Protein AF-A0A958KRD5-F1 (afdb_monomer_lite)

Radius of gyration: 20.34 Å; chains: 1; bounding box: 55×35×63 Å

Secondary structure (DSSP, 8-state):
----S--EEEEETHHHHHHHHHHHH-TT---TTEEEEES--SBHHHHHHHHHHHHHHHHHHHHHS-HHHHHHHHHHHHH-SSGGGS-HHHHHHHHHHIIIIIIIHHHHHHHHHHHHHH--S-SPP-SSHHHHHHHHHT--HHHHHHHH-THHHHHHHSGGGBHHHHHHHHHHTT--EEEEEETT-TTS-HHHHTTTTGGGS-TTTEEEESS-GGGGGGGSHHHHHHHHHHT---SS------SS---

Foldseek 3Di:
DPPDPFAEAEAEECGLLVQLQVLLVCLPPSRVLFYEHYQYLQFLLPLQVLLQVLLVVQQVVLVVQDPVLLVLLVVQLVPDLDPVSHDPSNVVCVSNSCSVVVPLVVLVVVQVVCCVVPVPCSDDDDPDPVRVVVVSSPDGSVCCCVPPPVVCVVVSPDCSSGSVVSNVSSVVSVGQAAYEHEQPASSCDPVCVVVRCPVPDDPVRYDYHPDAHVHNCVSHPVVVVVCCVSPDDDDDDDDPPDDPPDD

Sequence (247 aa):
PSLVDGVELTGASYGGFIVGVMSALDSNVLFTRGTTIISPPLDFRYSLPYMDTLIDDELENAYEIGYWDLIKIGSDYLTASYYSDLGDSSRQNAKAFIAKHGFHDSIVNTIVTYDKVHNSGWVPKFDSRSDRLVWKKSIRFMNYFSTYAPEALDVLNSDVANLSYWINTALANGSSVRLLTAKNDFLNPPQFKTKIDFLILPQDVYLELPSGGHLGFLAFPWYKEFRQLAWQVTEDSPVKMLAHLNP

pLDDT: mean 81.96, std 15.78, range [28.0, 96.0]

Structure (mmCIF, N/CA/C/O backbone):
data_AF-A0A958KRD5-F1
#
_entry.id   AF-A0A958KRD5-F1
#
loop_
_atom_site.group_PDB
_atom_site.id
_atom_site.type_symbol
_atom_site.label_atom_id
_atom_site.label_alt_id
_atom_site.label_comp_id
_atom_site.label_asym_id
_atom_site.label_entity_id
_atom_site.label_seq_id
_atom_site.pdbx_PDB_ins_code
_atom_site.Cartn_x
_atom_site.Cartn_y
_atom_site.Cartn_z
_atom_site.occupancy
_atom_site.B_iso_or_equiv
_atom_site.auth_seq_id
_atom_site.auth_comp_id
_atom_site.auth_asym_id
_atom_site.auth_atom_id
_atom_site.pdbx_PDB_model_num
ATOM 1 N N . PRO A 1 1 ? -34.032 -17.207 15.670 1.00 41.56 1 PRO A N 1
ATOM 2 C CA . PRO A 1 1 ? -32.659 -17.493 15.197 1.00 41.56 1 PRO A CA 1
ATOM 3 C C . PRO A 1 1 ? -31.854 -16.190 15.052 1.00 41.56 1 PRO A C 1
ATOM 5 O O . PRO A 1 1 ? -31.955 -15.526 14.028 1.00 41.56 1 PRO A O 1
ATOM 8 N N . SER A 1 2 ? -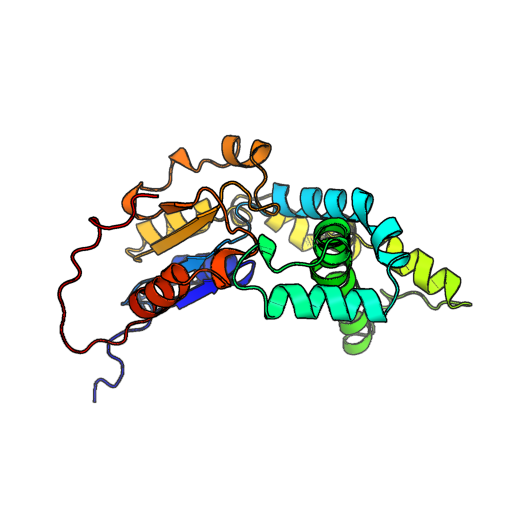31.106 -15.792 16.084 1.00 41.66 2 SER A N 1
ATOM 9 C CA . SER A 1 2 ? -30.071 -14.754 15.960 1.00 41.66 2 SER A CA 1
ATOM 10 C C . SER A 1 2 ? -28.740 -15.468 15.736 1.00 41.66 2 SER A C 1
ATOM 12 O O . SER A 1 2 ? -28.127 -15.956 16.676 1.00 41.66 2 SER A O 1
ATOM 14 N N . LEU A 1 3 ? -28.369 -15.644 14.468 1.00 52.06 3 LEU A N 1
ATOM 15 C CA . LEU A 1 3 ? -27.277 -16.527 14.035 1.00 52.06 3 LEU A CA 1
ATOM 16 C C . LEU A 1 3 ? -25.912 -15.828 13.909 1.00 52.06 3 LEU A C 1
ATOM 18 O O . LEU A 1 3 ? -25.003 -16.387 13.306 1.00 52.06 3 LEU A O 1
ATOM 22 N N . VAL A 1 4 ? -25.750 -14.620 14.453 1.00 58.25 4 VAL A N 1
ATOM 23 C CA . VAL A 1 4 ? -24.467 -13.907 14.427 1.00 58.25 4 VAL A CA 1
ATOM 24 C C . VAL A 1 4 ? -24.259 -13.213 15.773 1.00 58.25 4 VAL A C 1
ATOM 26 O O . VAL A 1 4 ? -24.979 -12.268 16.085 1.00 58.25 4 VAL A O 1
ATOM 29 N N . ASP A 1 5 ? -23.254 -13.653 16.537 1.00 67.44 5 ASP A N 1
ATOM 30 C CA . ASP A 1 5 ? -22.785 -13.073 17.819 1.00 67.44 5 ASP A CA 1
ATOM 31 C C . ASP A 1 5 ? -22.079 -11.707 17.645 1.00 67.44 5 ASP A C 1
ATOM 33 O O . ASP A 1 5 ? -21.211 -11.295 18.415 1.00 67.44 5 ASP A O 1
ATOM 37 N N . GLY A 1 6 ? -22.457 -10.988 16.593 1.00 75.88 6 GLY A N 1
ATOM 38 C CA . GLY A 1 6 ? -21.858 -9.744 16.155 1.00 75.88 6 GLY A CA 1
ATOM 39 C C . GLY A 1 6 ? -20.848 -9.890 15.022 1.00 75.88 6 GLY A C 1
ATOM 40 O O . GLY A 1 6 ? -20.281 -10.958 14.789 1.00 75.88 6 GLY A O 1
ATOM 41 N N . VAL A 1 7 ? -20.645 -8.791 14.299 1.00 85.31 7 VAL A N 1
ATOM 42 C CA . VAL A 1 7 ? -19.741 -8.721 13.145 1.00 85.31 7 VAL A CA 1
ATOM 43 C C . VAL A 1 7 ? -18.504 -7.929 13.539 1.00 85.31 7 VAL A C 1
ATOM 45 O O . VAL A 1 7 ? -18.607 -6.833 14.088 1.00 85.31 7 VAL A O 1
ATOM 48 N N . GLU A 1 8 ? -17.336 -8.490 13.246 1.00 88.19 8 GLU A N 1
ATOM 49 C CA . GLU A 1 8 ? -16.056 -7.797 13.337 1.00 88.19 8 GLU A CA 1
ATOM 50 C C . GLU A 1 8 ? -15.492 -7.565 11.941 1.00 88.19 8 GLU A C 1
ATOM 52 O O . GLU A 1 8 ? -15.555 -8.445 11.079 1.00 88.19 8 GLU A O 1
ATOM 57 N N . LEU A 1 9 ? -14.893 -6.395 11.742 1.00 91.19 9 LEU A N 1
ATOM 58 C CA . LEU A 1 9 ? -14.194 -6.061 10.515 1.00 91.19 9 LEU A CA 1
ATOM 59 C C . LEU A 1 9 ? -12.692 -5.944 10.788 1.00 91.19 9 LEU A C 1
ATOM 61 O O . LEU A 1 9 ? -12.275 -5.203 11.671 1.00 91.19 9 LEU A O 1
ATOM 65 N N . THR A 1 10 ? -11.856 -6.661 10.035 1.00 92.31 10 THR A N 1
ATOM 66 C CA . THR A 1 10 ? -10.396 -6.518 10.131 1.00 92.31 10 THR A CA 1
ATOM 67 C C . THR A 1 10 ? -9.772 -6.284 8.769 1.00 92.31 10 THR A C 1
ATOM 69 O O . THR A 1 10 ? -10.105 -6.967 7.803 1.00 92.31 10 THR A O 1
ATOM 72 N N . GLY A 1 11 ? -8.821 -5.355 8.707 1.00 92.25 11 GLY A N 1
ATOM 73 C CA . GLY A 1 11 ? -8.046 -5.073 7.509 1.00 92.25 11 GLY A CA 1
ATOM 74 C C . GLY A 1 11 ? -6.577 -4.830 7.828 1.00 92.25 11 GLY A C 1
ATOM 75 O O . GLY A 1 11 ? -6.234 -4.240 8.853 1.00 92.25 11 GLY A O 1
ATOM 76 N N . ALA A 1 12 ? -5.709 -5.270 6.920 1.00 91.69 12 ALA A N 1
ATOM 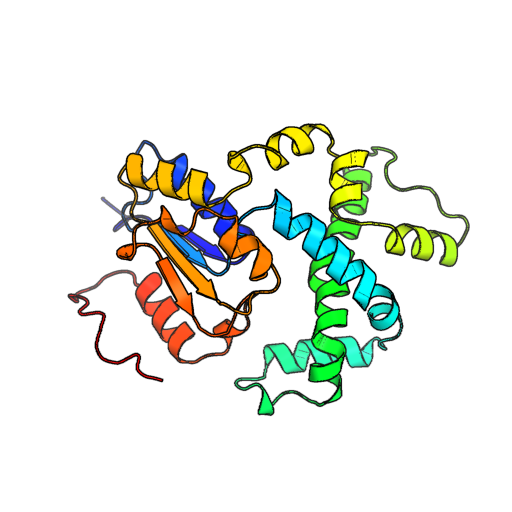77 C CA . ALA A 1 12 ? -4.270 -5.054 6.989 1.00 91.69 12 ALA A CA 1
ATOM 78 C C . ALA A 1 12 ? -3.761 -4.296 5.755 1.00 91.69 12 ALA A C 1
ATOM 80 O O . ALA A 1 12 ? -4.312 -4.462 4.664 1.00 91.69 12 ALA A O 1
ATOM 81 N N . SER A 1 13 ? -2.708 -3.485 5.907 1.00 91.81 13 SER A N 1
ATOM 82 C CA . SER A 1 13 ? -2.152 -2.655 4.828 1.00 91.81 13 SER A CA 1
ATOM 83 C C . SER A 1 13 ? -3.245 -1.801 4.164 1.00 91.81 13 SER A C 1
ATOM 85 O O . SER A 1 13 ? -4.056 -1.195 4.863 1.00 91.81 13 SER A O 1
ATOM 87 N N . TYR A 1 14 ? -3.328 -1.770 2.833 1.00 91.56 14 TYR A N 1
ATOM 88 C CA . TYR A 1 14 ? -4.413 -1.102 2.110 1.00 91.56 14 TYR A CA 1
ATOM 89 C C . TYR A 1 14 ? -5.809 -1.553 2.577 1.00 91.56 14 TYR A C 1
ATOM 91 O O . TYR A 1 14 ? -6.696 -0.724 2.765 1.00 91.56 14 TYR A O 1
ATOM 99 N N . GLY A 1 15 ? -5.988 -2.847 2.866 1.00 93.88 15 GLY A N 1
ATOM 100 C CA . GLY A 1 15 ? -7.231 -3.364 3.440 1.00 93.88 15 GLY A CA 1
ATOM 101 C C . GLY A 1 15 ? -7.556 -2.738 4.798 1.00 93.88 15 GLY A C 1
ATOM 102 O O . GLY A 1 15 ? -8.720 -2.514 5.095 1.00 93.88 15 GLY A O 1
ATOM 103 N N . GLY A 1 16 ? -6.537 -2.386 5.587 1.00 94.12 16 GLY A N 1
ATOM 104 C CA . GLY A 1 16 ? -6.671 -1.630 6.834 1.00 94.12 16 GLY A CA 1
ATOM 105 C C . GLY A 1 16 ? -7.305 -0.256 6.620 1.00 94.12 16 GLY A C 1
ATOM 106 O O . GLY A 1 16 ? -8.216 0.132 7.347 1.00 94.12 16 GLY A O 1
ATOM 107 N N . PHE A 1 17 ? -6.877 0.460 5.582 1.00 94.88 17 PHE A N 1
ATOM 108 C CA . PHE A 1 17 ? -7.495 1.737 5.236 1.00 94.88 17 PHE A CA 1
ATOM 109 C C . PHE A 1 17 ? -8.969 1.555 4.856 1.00 94.88 17 PHE A C 1
ATOM 111 O O . PHE A 1 17 ? -9.834 2.256 5.375 1.00 94.88 17 PHE A O 1
ATOM 118 N N . ILE A 1 18 ? -9.266 0.567 4.005 1.00 95.94 18 ILE A N 1
ATOM 119 C CA . ILE A 1 18 ? -10.627 0.291 3.525 1.00 95.94 18 ILE A CA 1
ATOM 120 C C . ILE A 1 18 ? -11.573 -0.057 4.671 1.00 95.94 18 ILE A C 1
ATOM 122 O O . ILE A 1 18 ? -12.686 0.460 4.710 1.00 95.94 18 ILE A O 1
ATOM 126 N N . VAL A 1 19 ? -11.144 -0.875 5.633 1.00 95.56 19 VAL A N 1
ATOM 127 C CA . VAL A 1 19 ? -11.998 -1.176 6.788 1.00 95.56 19 VAL A CA 1
ATOM 128 C C . VAL A 1 19 ? -12.235 0.050 7.672 1.00 95.56 19 VAL A C 1
ATOM 130 O O . VAL A 1 19 ? -13.317 0.176 8.233 1.00 95.56 19 VAL A O 1
ATOM 133 N N . GLY A 1 20 ? -11.284 0.989 7.739 1.00 94.69 20 GLY A N 1
ATOM 134 C CA . GLY A 1 20 ? -11.492 2.294 8.370 1.00 94.69 20 GLY A CA 1
ATOM 135 C C . GLY A 1 20 ? -12.597 3.097 7.680 1.00 94.69 20 GLY A C 1
ATOM 136 O O . GLY A 1 20 ? -13.506 3.584 8.349 1.00 94.69 20 GLY A O 1
ATOM 137 N N . VAL A 1 21 ? -12.577 3.160 6.342 1.00 96.00 21 VAL A N 1
ATOM 138 C CA . VAL A 1 21 ? -13.646 3.787 5.541 1.00 96.00 21 VAL A CA 1
ATOM 139 C C . VAL A 1 21 ? -14.991 3.104 5.794 1.00 96.00 21 VAL A C 1
ATOM 141 O O . VAL A 1 21 ? -15.984 3.769 6.069 1.00 96.00 21 VAL A O 1
ATOM 144 N N . MET A 1 22 ? -15.037 1.772 5.737 1.00 95.88 22 MET A N 1
ATOM 145 C CA . MET A 1 22 ? -16.269 1.012 5.964 1.00 95.88 22 MET A CA 1
ATOM 146 C C . MET A 1 22 ? -16.840 1.259 7.363 1.00 95.88 22 MET A C 1
ATOM 148 O O . MET A 1 22 ? -18.039 1.475 7.490 1.00 95.88 22 MET A O 1
ATOM 152 N N . SER A 1 23 ? -15.988 1.279 8.392 1.00 94.12 23 SER A N 1
ATOM 153 C CA . SER A 1 23 ? -16.381 1.557 9.780 1.00 94.12 23 SER A CA 1
ATOM 154 C C . SER A 1 23 ? -16.962 2.962 9.954 1.00 94.12 23 SER A C 1
ATOM 156 O O . SER A 1 23 ? -17.907 3.159 10.713 1.00 94.12 23 SER A O 1
ATOM 158 N N . ALA A 1 24 ? -16.436 3.939 9.212 1.00 94.19 24 ALA A N 1
ATOM 159 C CA . ALA A 1 24 ? -16.949 5.305 9.201 1.00 94.19 24 ALA A CA 1
ATOM 160 C C . ALA A 1 24 ? -18.320 5.421 8.524 1.00 94.19 24 ALA A C 1
ATOM 162 O O . ALA A 1 24 ? -19.162 6.204 8.959 1.00 94.19 24 ALA A O 1
ATOM 163 N N . LEU A 1 25 ? -18.542 4.649 7.458 1.00 94.88 25 LEU A N 1
ATOM 164 C CA . LEU A 1 25 ? -19.797 4.635 6.704 1.00 94.88 25 LEU A CA 1
ATOM 165 C C . LEU A 1 25 ? -20.884 3.761 7.350 1.00 94.88 25 LEU A C 1
ATOM 167 O O . LEU A 1 25 ? -22.038 3.807 6.918 1.00 94.88 25 LEU A O 1
ATOM 171 N N . ASP A 1 26 ? -20.542 2.980 8.375 1.00 90.56 26 ASP A N 1
ATOM 172 C CA . ASP A 1 26 ? -21.472 2.119 9.101 1.00 90.56 26 ASP A CA 1
ATOM 173 C C . ASP A 1 26 ? -22.340 2.908 10.092 1.00 90.56 26 ASP A C 1
ATOM 175 O O . ASP A 1 26 ? -22.160 2.871 11.306 1.00 90.56 26 ASP A O 1
ATOM 179 N N . SER A 1 27 ? -23.332 3.622 9.563 1.00 80.38 27 SER A N 1
ATOM 180 C CA . SER A 1 27 ? -24.304 4.371 10.368 1.00 80.38 27 SER A CA 1
ATOM 181 C C . SER A 1 27 ? -25.309 3.490 11.120 1.00 80.38 27 SER A C 1
ATOM 183 O O . SER A 1 27 ? -26.035 3.991 11.977 1.00 80.38 27 SER A O 1
ATOM 185 N N . ASN A 1 28 ? -25.373 2.192 10.806 1.00 78.94 28 ASN A N 1
ATOM 186 C CA . ASN A 1 28 ? -26.312 1.246 11.413 1.00 78.94 28 ASN A CA 1
ATOM 187 C C . ASN A 1 28 ? -25.656 0.354 12.478 1.00 78.94 28 ASN A C 1
ATOM 189 O O . ASN A 1 28 ? -26.335 -0.512 13.031 1.00 78.94 28 ASN A O 1
ATOM 193 N N . VAL A 1 29 ? -24.363 0.555 12.759 1.00 77.00 29 VAL A N 1
ATOM 194 C CA . VAL A 1 29 ? -23.567 -0.250 13.700 1.00 77.00 29 VAL A CA 1
ATOM 195 C C . VAL A 1 29 ? -23.659 -1.747 13.367 1.00 77.00 29 VAL A C 1
ATOM 197 O O . VAL A 1 29 ? -23.868 -2.599 14.231 1.00 77.00 29 VAL A O 1
ATOM 200 N N . LEU A 1 30 ? -23.528 -2.083 12.081 1.00 84.06 30 LEU A N 1
ATOM 201 C CA . LEU A 1 30 ? -23.404 -3.458 11.604 1.00 84.06 30 LEU A CA 1
ATOM 202 C C . LEU A 1 30 ? -22.183 -4.151 12.226 1.00 84.06 30 LEU A C 1
ATOM 204 O O . LEU A 1 30 ? -22.262 -5.334 12.558 1.00 84.06 30 LEU A O 1
ATOM 208 N N . PHE A 1 31 ? -21.074 -3.431 12.418 1.00 86.25 31 PHE A N 1
ATOM 209 C CA . PHE A 1 31 ? -19.824 -3.953 12.982 1.00 86.25 31 PHE A CA 1
ATOM 210 C C . PHE A 1 31 ? -19.822 -3.938 14.516 1.00 86.25 31 PHE A C 1
ATOM 212 O O . PHE A 1 31 ? -19.010 -3.276 15.165 1.00 86.25 31 PHE A O 1
ATOM 219 N N . THR A 1 32 ? -20.739 -4.694 15.117 1.00 83.81 32 THR A N 1
ATOM 220 C CA . THR A 1 32 ? -20.999 -4.674 16.566 1.00 83.81 32 THR A CA 1
ATOM 221 C C . THR A 1 32 ? -19.836 -5.138 17.454 1.00 83.81 32 THR A C 1
ATOM 223 O O . THR A 1 32 ? -19.841 -4.842 18.647 1.00 83.81 32 THR A O 1
ATOM 226 N N . ARG A 1 33 ? -18.837 -5.854 16.915 1.00 84.88 33 ARG A N 1
ATOM 227 C CA . ARG A 1 33 ? -17.619 -6.268 17.651 1.00 84.88 33 ARG A CA 1
ATOM 228 C C . ARG A 1 33 ? -16.430 -5.327 17.420 1.00 84.88 33 ARG A C 1
ATOM 230 O O . ARG A 1 33 ? -15.360 -5.510 18.001 1.00 84.88 33 ARG A O 1
ATOM 237 N N . GLY A 1 34 ? -16.615 -4.301 16.595 1.00 88.94 34 GLY A N 1
ATOM 238 C CA . GLY A 1 34 ? -15.609 -3.296 16.284 1.00 88.94 34 GLY A CA 1
ATOM 239 C C . GLY A 1 34 ? -14.824 -3.564 15.002 1.00 88.94 34 GLY A C 1
ATOM 240 O O . GLY A 1 34 ? -15.114 -4.465 14.214 1.00 88.94 34 GLY A O 1
ATOM 241 N N . THR A 1 35 ? -13.829 -2.711 14.778 1.00 92.12 35 THR A N 1
ATOM 242 C CA . THR A 1 35 ? -12.978 -2.688 13.590 1.00 92.12 35 THR A CA 1
ATOM 243 C C . THR A 1 35 ? -11.511 -2.716 13.997 1.00 92.12 35 THR A C 1
ATOM 245 O O . THR A 1 35 ? -11.065 -1.855 14.751 1.00 92.12 35 THR A O 1
ATOM 248 N N . THR A 1 36 ? -10.749 -3.672 13.470 1.00 92.88 36 THR A N 1
ATOM 249 C CA . THR A 1 36 ? -9.306 -3.795 13.696 1.00 92.88 36 THR A CA 1
ATOM 250 C C . THR A 1 36 ? -8.533 -3.417 12.428 1.00 92.88 36 THR A C 1
ATOM 252 O O . THR A 1 36 ? -8.702 -4.009 11.362 1.00 92.88 36 THR A O 1
ATOM 255 N N . ILE A 1 37 ? -7.653 -2.429 12.543 1.00 92.81 37 ILE A N 1
ATOM 256 C CA . ILE A 1 37 ? -6.872 -1.839 11.458 1.00 92.81 37 ILE A CA 1
ATOM 257 C C . ILE A 1 37 ? -5.389 -2.107 11.714 1.00 92.81 37 ILE A C 1
ATOM 259 O O . ILE A 1 37 ? -4.877 -1.774 12.778 1.00 92.81 37 ILE A O 1
ATOM 263 N N . ILE A 1 38 ? -4.684 -2.705 10.751 1.00 91.56 38 ILE A N 1
ATOM 264 C CA . ILE A 1 38 ? -3.329 -3.239 10.959 1.00 91.56 38 ILE A CA 1
ATOM 265 C C . ILE A 1 38 ? -2.358 -2.713 9.889 1.00 91.56 38 ILE A C 1
ATOM 267 O O . ILE A 1 38 ? -2.543 -2.969 8.703 1.00 91.56 38 ILE A O 1
ATOM 271 N N . SER A 1 39 ? -1.311 -1.992 10.302 1.00 91.44 39 SER A N 1
ATOM 272 C CA . SER A 1 39 ? -0.349 -1.260 9.451 1.00 91.44 39 SER A CA 1
ATOM 273 C C . SER A 1 39 ? -0.951 -0.657 8.183 1.00 91.44 39 SER A C 1
ATOM 275 O O . SER A 1 39 ? -0.497 -0.951 7.074 1.00 91.44 39 SER A O 1
ATOM 277 N N . PRO A 1 40 ? -2.002 0.161 8.311 1.00 92.38 40 PRO A N 1
ATOM 278 C CA . PRO A 1 40 ? -2.567 0.833 7.157 1.00 92.38 40 PRO A CA 1
ATOM 279 C C . PRO A 1 40 ? -1.598 1.908 6.633 1.00 92.38 40 PRO A C 1
ATOM 281 O O . PRO A 1 40 ? -0.788 2.431 7.408 1.00 92.38 40 PRO A O 1
ATOM 284 N N . PRO A 1 41 ? -1.688 2.293 5.348 1.00 91.81 41 PRO A N 1
ATOM 285 C CA . PRO A 1 41 ? -1.211 3.608 4.939 1.00 91.81 41 PRO A CA 1
ATOM 286 C C . PRO A 1 41 ? -2.005 4.660 5.718 1.00 91.81 41 PRO A C 1
ATOM 288 O O . PRO A 1 41 ? -3.226 4.570 5.824 1.00 91.81 41 PRO A O 1
ATOM 291 N N . LEU A 1 42 ? -1.317 5.623 6.318 1.00 89.69 42 LEU A N 1
ATOM 292 C CA . LEU A 1 42 ? -1.964 6.589 7.207 1.00 89.69 42 LEU A CA 1
ATOM 293 C C . LEU A 1 42 ? -2.495 7.799 6.453 1.00 89.69 42 LEU A C 1
ATOM 295 O O . LEU A 1 42 ? -3.531 8.341 6.822 1.00 89.69 42 LEU A O 1
ATOM 299 N N . ASP A 1 43 ? -1.814 8.193 5.383 1.00 90.38 43 ASP A N 1
ATOM 300 C CA . ASP A 1 43 ? -2.234 9.300 4.540 1.00 90.38 43 ASP A CA 1
ATOM 301 C C . ASP A 1 43 ? -1.682 9.110 3.128 1.00 90.38 43 ASP A C 1
ATOM 303 O O . ASP A 1 43 ? -0.468 9.176 2.902 1.00 90.38 43 ASP A O 1
ATOM 307 N N . PHE A 1 44 ? -2.572 8.882 2.163 1.00 91.06 44 PHE A N 1
ATOM 308 C CA . PHE A 1 44 ? -2.155 8.622 0.787 1.00 91.06 44 PHE A CA 1
ATOM 309 C C . PHE A 1 44 ? -1.455 9.810 0.122 1.00 91.06 44 PHE A C 1
ATOM 311 O O . PHE A 1 44 ? -0.641 9.579 -0.775 1.00 91.06 44 PHE A O 1
ATOM 318 N N . ARG A 1 45 ? -1.668 11.049 0.595 1.00 88.50 45 ARG A N 1
ATOM 319 C CA . ARG A 1 45 ? -0.944 12.245 0.113 1.00 88.50 45 ARG A CA 1
ATOM 320 C C . ARG A 1 45 ? 0.557 12.113 0.296 1.00 88.50 45 ARG A C 1
ATOM 322 O O . ARG A 1 45 ? 1.325 12.703 -0.455 1.00 88.50 45 ARG A O 1
ATOM 329 N N . TYR A 1 46 ? 0.970 11.351 1.304 1.00 88.06 46 TYR A N 1
ATOM 330 C CA . TYR A 1 46 ? 2.368 11.175 1.661 1.00 88.06 46 TYR A CA 1
ATOM 331 C C . TYR A 1 46 ? 2.874 9.763 1.365 1.00 88.06 46 TYR A C 1
ATOM 333 O O . TYR A 1 46 ? 3.998 9.612 0.887 1.00 88.06 46 TYR A O 1
ATOM 341 N N . SER A 1 47 ? 2.055 8.733 1.598 1.00 89.69 47 SER A N 1
ATOM 342 C CA . SER A 1 47 ? 2.440 7.344 1.338 1.00 89.69 47 SER A CA 1
ATOM 343 C C . SER A 1 47 ? 2.710 7.093 -0.149 1.00 89.69 47 SER A C 1
ATOM 345 O O . SER A 1 47 ? 3.682 6.415 -0.468 1.00 89.69 47 SER A O 1
ATOM 347 N N . LEU A 1 48 ? 1.912 7.664 -1.066 1.00 91.00 48 LEU A N 1
ATOM 348 C CA . LEU A 1 48 ? 2.088 7.433 -2.507 1.00 91.00 48 LEU A CA 1
ATOM 349 C C . LEU A 1 48 ? 3.361 8.093 -3.069 1.00 91.00 48 LEU A C 1
ATOM 351 O O . LEU A 1 48 ? 4.154 7.372 -3.676 1.00 91.00 48 LEU A O 1
ATOM 355 N N . PRO A 1 49 ? 3.651 9.392 -2.828 1.00 89.62 49 PRO A N 1
ATOM 356 C CA . PRO A 1 49 ? 4.926 9.972 -3.260 1.00 89.62 49 PRO A CA 1
ATOM 357 C C . PRO A 1 49 ? 6.146 9.290 -2.631 1.00 89.62 49 PRO A C 1
ATOM 359 O O . PRO A 1 49 ? 7.199 9.185 -3.256 1.00 89.62 49 PRO A O 1
ATOM 362 N N . TYR A 1 50 ? 6.017 8.803 -1.394 1.00 89.75 50 TYR A N 1
ATOM 363 C CA . TYR A 1 50 ? 7.098 8.064 -0.750 1.00 89.75 50 TYR A CA 1
ATOM 364 C C . TYR A 1 50 ? 7.339 6.699 -1.397 1.00 89.75 50 TYR A C 1
ATOM 366 O O . TYR A 1 50 ? 8.486 6.299 -1.578 1.00 89.75 50 TYR A O 1
ATOM 374 N N . MET A 1 51 ? 6.274 5.997 -1.787 1.00 90.62 51 MET A N 1
ATOM 375 C CA . MET A 1 51 ? 6.393 4.769 -2.570 1.00 90.62 51 MET A CA 1
ATOM 376 C C . MET A 1 51 ? 7.061 5.025 -3.921 1.00 90.62 51 MET A C 1
ATOM 378 O O . MET A 1 51 ? 7.877 4.211 -4.342 1.00 90.62 51 MET A O 1
ATOM 382 N N . ASP A 1 52 ? 6.780 6.158 -4.567 1.00 93.50 52 ASP A N 1
ATOM 383 C CA . ASP A 1 52 ? 7.482 6.547 -5.793 1.00 93.50 52 ASP A CA 1
ATOM 384 C C . ASP A 1 52 ? 8.976 6.763 -5.552 1.00 93.50 52 ASP A C 1
ATOM 386 O O . ASP A 1 52 ? 9.780 6.241 -6.316 1.00 93.50 52 ASP A O 1
ATOM 390 N N . THR A 1 53 ? 9.348 7.419 -4.448 1.00 91.38 53 THR A N 1
ATOM 391 C CA . THR A 1 53 ? 10.760 7.579 -4.053 1.00 91.38 53 THR A CA 1
ATOM 392 C C . THR A 1 53 ? 11.427 6.225 -3.802 1.00 91.38 53 THR A C 1
ATOM 394 O O . THR A 1 53 ? 12.516 5.973 -4.300 1.00 91.38 53 THR A O 1
ATOM 397 N N . LEU A 1 54 ? 10.758 5.313 -3.088 1.00 90.25 54 LEU A N 1
ATOM 398 C CA . LEU A 1 54 ? 11.270 3.961 -2.855 1.00 90.25 54 LEU A CA 1
ATOM 399 C C . LEU A 1 54 ? 11.486 3.197 -4.171 1.00 90.25 54 LEU A C 1
ATOM 401 O O . LEU A 1 54 ? 12.449 2.447 -4.301 1.00 90.25 54 LEU A O 1
ATOM 405 N N . ILE A 1 55 ? 10.586 3.368 -5.141 1.00 92.88 55 ILE A N 1
ATOM 406 C CA . ILE A 1 55 ? 10.751 2.794 -6.475 1.00 92.88 55 ILE A CA 1
ATOM 407 C C . ILE A 1 55 ? 11.934 3.461 -7.182 1.00 92.88 55 ILE A C 1
ATOM 409 O O . ILE A 1 55 ? 12.777 2.751 -7.712 1.00 92.88 55 ILE A O 1
ATOM 413 N N . ASP A 1 56 ? 12.039 4.786 -7.182 1.00 93.69 56 ASP A N 1
ATOM 414 C CA . ASP A 1 56 ? 13.153 5.492 -7.826 1.00 93.69 56 ASP A CA 1
ATOM 415 C C . ASP A 1 56 ? 14.520 5.056 -7.281 1.00 93.69 56 ASP A C 1
ATOM 417 O O . ASP A 1 56 ? 15.439 4.814 -8.064 1.00 93.69 56 ASP A O 1
ATOM 421 N N . ASP A 1 57 ? 14.625 4.881 -5.964 1.00 91.75 57 ASP A N 1
ATOM 422 C CA . ASP A 1 57 ? 15.870 4.514 -5.291 1.00 91.75 57 ASP A CA 1
ATOM 423 C C . ASP A 1 57 ? 16.289 3.056 -5.553 1.00 91.75 57 ASP A C 1
ATOM 425 O O . ASP A 1 57 ? 17.480 2.747 -5.585 1.00 91.75 57 ASP A O 1
ATOM 429 N N . GLU A 1 58 ? 15.327 2.143 -5.724 1.00 92.31 58 GLU A N 1
ATOM 430 C CA . GLU A 1 58 ? 15.594 0.699 -5.662 1.00 92.31 58 GLU A CA 1
ATOM 431 C C . GLU A 1 58 ? 15.241 -0.075 -6.939 1.00 92.31 58 GLU A C 1
ATOM 433 O O . GLU A 1 58 ? 15.609 -1.245 -7.073 1.00 92.31 58 GLU A O 1
ATOM 438 N N . LEU A 1 59 ? 14.516 0.521 -7.891 1.00 88.81 59 LEU A N 1
ATOM 439 C CA . LEU A 1 59 ? 13.990 -0.217 -9.041 1.00 88.81 59 LEU A CA 1
ATOM 440 C C . LEU A 1 59 ? 15.104 -0.753 -9.941 1.00 88.81 59 LEU A C 1
ATOM 442 O O . LEU A 1 59 ? 14.999 -1.888 -10.399 1.00 88.81 59 LEU A O 1
ATOM 446 N N . GLU A 1 60 ? 16.165 0.020 -10.183 1.00 88.69 60 GLU A N 1
ATOM 447 C CA . GLU A 1 60 ? 17.301 -0.450 -10.987 1.00 88.69 60 GLU A CA 1
ATOM 448 C C . GLU A 1 60 ? 17.972 -1.663 -10.336 1.00 88.69 60 GLU A C 1
ATOM 450 O O . GLU A 1 60 ? 18.047 -2.714 -10.976 1.00 88.69 60 GLU A O 1
ATOM 455 N N . ASN A 1 61 ? 18.290 -1.578 -9.038 1.00 87.88 61 ASN A N 1
ATOM 456 C CA . ASN A 1 61 ? 18.799 -2.711 -8.259 1.00 87.88 61 ASN A CA 1
ATOM 457 C C . ASN A 1 61 ? 17.859 -3.921 -8.371 1.00 87.88 61 ASN A C 1
ATOM 459 O O . ASN A 1 61 ? 18.299 -5.044 -8.598 1.00 87.88 61 ASN A O 1
ATOM 463 N N . ALA A 1 62 ? 16.543 -3.707 -8.281 1.00 87.25 62 ALA A N 1
ATOM 464 C CA . ALA A 1 62 ? 15.555 -4.780 -8.332 1.00 87.25 62 ALA A CA 1
ATOM 465 C C . ALA A 1 62 ? 15.506 -5.526 -9.675 1.00 87.25 62 ALA A C 1
ATOM 467 O O . ALA A 1 62 ? 15.142 -6.703 -9.707 1.00 87.25 62 ALA A O 1
ATOM 468 N N . TYR A 1 63 ? 15.840 -4.862 -10.786 1.00 87.50 63 TYR A N 1
ATOM 469 C CA . TYR A 1 63 ? 15.933 -5.503 -12.102 1.00 87.50 63 TYR A CA 1
ATOM 470 C C . TYR A 1 63 ? 17.249 -6.260 -12.315 1.00 87.50 63 TYR A C 1
ATOM 472 O O . TYR A 1 63 ? 17.305 -7.108 -13.207 1.00 87.50 63 TYR A O 1
ATOM 480 N N . GLU A 1 64 ? 18.274 -5.985 -11.509 1.00 89.25 64 GLU A N 1
ATOM 481 C CA . GLU A 1 64 ? 19.545 -6.716 -11.515 1.00 89.25 64 GLU A CA 1
ATOM 482 C C . GLU A 1 64 ? 19.481 -8.016 -10.699 1.00 89.25 64 GLU A C 1
ATOM 484 O O . GLU A 1 64 ? 20.265 -8.936 -10.941 1.00 89.25 64 GLU A O 1
ATOM 489 N N . ILE A 1 65 ? 18.517 -8.140 -9.776 1.00 87.38 65 ILE A N 1
ATOM 490 C CA . ILE A 1 65 ? 18.318 -9.364 -8.991 1.00 87.38 65 ILE A CA 1
ATOM 491 C C . ILE A 1 65 ? 17.873 -10.509 -9.914 1.00 87.38 65 ILE A C 1
ATOM 493 O O . ILE A 1 65 ? 16.846 -10.442 -10.597 1.00 87.38 65 ILE A O 1
ATOM 497 N N . GLY A 1 66 ? 18.631 -11.608 -9.897 1.00 86.62 66 GLY A N 1
ATOM 498 C CA . GLY A 1 66 ? 18.310 -12.812 -10.654 1.00 86.62 66 GLY A CA 1
ATOM 499 C C . GLY A 1 66 ? 16.983 -13.447 -10.223 1.00 86.62 66 GLY A C 1
ATOM 500 O O . GLY A 1 66 ? 16.592 -13.407 -9.060 1.00 86.62 66 GLY A O 1
ATOM 501 N N . TYR A 1 67 ? 16.294 -14.110 -11.157 1.00 86.00 67 TYR A N 1
ATOM 502 C CA . TYR A 1 67 ? 14.997 -14.755 -10.891 1.00 86.00 67 TYR A CA 1
ATOM 503 C C . TYR A 1 67 ? 15.024 -15.733 -9.702 1.00 86.00 67 TYR A C 1
ATOM 505 O O . TYR A 1 67 ? 14.103 -15.753 -8.887 1.00 86.00 67 TYR A O 1
ATOM 513 N N . TRP A 1 68 ? 16.091 -16.525 -9.581 1.00 88.38 68 TRP A N 1
ATOM 514 C CA . TRP A 1 68 ? 16.250 -17.470 -8.474 1.00 88.38 68 TRP A CA 1
ATOM 515 C C . TRP A 1 68 ? 16.507 -16.776 -7.138 1.00 88.38 68 TRP A C 1
ATOM 517 O O . TRP A 1 68 ? 15.992 -17.226 -6.116 1.00 88.38 68 TRP A O 1
ATOM 527 N N . ASP A 1 69 ? 17.237 -15.661 -7.149 1.00 87.12 69 ASP A N 1
ATOM 528 C CA . ASP A 1 69 ? 17.450 -14.851 -5.953 1.00 87.12 69 ASP A CA 1
ATOM 529 C C . ASP A 1 69 ? 16.140 -14.209 -5.497 1.00 87.12 69 ASP A C 1
ATOM 531 O O . ASP A 1 69 ? 15.840 -14.243 -4.312 1.00 87.12 69 ASP A O 1
ATOM 535 N N . LEU A 1 70 ? 15.291 -13.735 -6.416 1.00 83.56 70 LEU A N 1
ATOM 536 C CA . LEU A 1 70 ? 13.950 -13.240 -6.076 1.00 83.56 70 LEU A CA 1
ATOM 537 C C . LEU A 1 70 ? 13.100 -14.305 -5.368 1.00 83.56 70 LEU A C 1
ATOM 539 O O . LEU A 1 70 ? 12.467 -14.012 -4.353 1.00 83.56 70 LEU A O 1
ATOM 543 N N . ILE A 1 71 ? 13.099 -15.545 -5.873 1.00 85.19 71 ILE A N 1
ATOM 544 C CA . ILE A 1 71 ? 12.388 -16.662 -5.227 1.00 85.19 71 ILE A CA 1
ATOM 545 C C . ILE A 1 71 ? 12.963 -16.927 -3.837 1.00 85.19 71 ILE A C 1
ATOM 547 O O . ILE A 1 71 ? 12.203 -17.108 -2.887 1.00 85.19 71 ILE A O 1
ATOM 551 N N . LYS A 1 72 ? 14.293 -16.936 -3.712 1.00 87.62 72 LYS A N 1
ATOM 552 C CA . LYS A 1 72 ? 14.972 -17.148 -2.435 1.00 87.62 72 LYS A CA 1
ATOM 553 C C . LYS A 1 72 ? 14.614 -16.062 -1.423 1.00 87.62 72 LYS A C 1
ATOM 555 O O . LYS A 1 72 ? 14.238 -16.403 -0.311 1.00 87.62 72 LYS A O 1
ATOM 560 N N . ILE A 1 73 ? 14.663 -14.789 -1.817 1.00 84.62 73 ILE A N 1
ATOM 561 C CA . ILE A 1 73 ? 14.269 -13.656 -0.970 1.00 84.62 73 ILE A CA 1
ATOM 562 C C . ILE A 1 73 ? 12.828 -13.857 -0.489 1.00 84.62 73 ILE A C 1
ATOM 564 O O . ILE A 1 73 ? 12.571 -13.827 0.711 1.00 84.62 73 ILE A O 1
ATOM 568 N N . GLY A 1 74 ? 11.895 -14.135 -1.405 1.00 81.44 74 GLY A N 1
ATOM 569 C CA . GLY A 1 74 ? 10.499 -14.392 -1.047 1.00 81.44 74 GLY A CA 1
ATOM 570 C C . GLY A 1 74 ? 10.336 -15.567 -0.077 1.00 81.44 74 GLY A C 1
ATOM 571 O O . GLY A 1 74 ? 9.615 -15.451 0.910 1.00 81.44 74 GLY A O 1
ATOM 572 N N . SER A 1 75 ? 11.033 -16.680 -0.319 1.00 84.25 75 SER A N 1
ATOM 573 C CA . SER A 1 75 ? 11.004 -17.856 0.556 1.00 84.25 75 SER A CA 1
ATOM 574 C C . SER A 1 75 ? 11.563 -17.551 1.944 1.00 84.25 75 SER A C 1
ATOM 576 O O . SER A 1 75 ? 10.912 -17.879 2.932 1.00 84.25 75 SER A O 1
ATOM 578 N N . ASP A 1 76 ? 12.727 -16.901 2.027 1.00 82.75 76 ASP A N 1
ATOM 579 C CA . ASP A 1 76 ? 13.367 -16.528 3.290 1.00 82.75 76 ASP A CA 1
ATOM 580 C C . ASP A 1 76 ? 12.391 -15.716 4.152 1.00 82.75 76 ASP A C 1
ATOM 582 O O . ASP A 1 76 ? 12.165 -16.061 5.308 1.00 82.75 76 ASP A O 1
ATOM 586 N N . TYR A 1 77 ? 11.728 -14.709 3.574 1.00 78.50 77 TYR A N 1
ATOM 587 C CA . TYR A 1 77 ? 10.756 -13.873 4.288 1.00 78.50 77 TYR A CA 1
ATOM 588 C C . TYR A 1 77 ? 9.441 -14.584 4.647 1.00 78.50 77 TYR A C 1
ATOM 590 O O . TYR A 1 77 ? 8.766 -14.157 5.581 1.00 78.50 77 TYR A O 1
ATOM 598 N N . LEU A 1 78 ? 9.070 -15.661 3.948 1.00 77.62 78 LEU A N 1
ATOM 599 C CA . LEU A 1 78 ? 7.902 -16.481 4.298 1.00 77.62 78 LEU A CA 1
ATOM 600 C C . LEU A 1 78 ? 8.197 -17.495 5.409 1.00 77.62 78 LEU A C 1
ATOM 602 O O . LEU A 1 78 ? 7.280 -17.888 6.129 1.00 77.62 78 LEU A O 1
ATOM 606 N N . THR A 1 79 ? 9.448 -17.943 5.532 1.00 78.69 79 THR A N 1
ATOM 607 C CA . THR A 1 79 ? 9.838 -18.995 6.486 1.00 78.69 79 THR A CA 1
ATOM 608 C C . THR A 1 79 ? 10.565 -18.483 7.726 1.00 78.69 79 THR A C 1
ATOM 610 O O . THR A 1 79 ? 10.573 -19.171 8.746 1.00 78.69 79 THR A O 1
ATOM 613 N N . ALA A 1 80 ? 11.175 -17.298 7.661 1.00 77.56 80 ALA A N 1
ATOM 614 C CA . ALA A 1 80 ? 11.912 -16.719 8.775 1.00 77.56 80 ALA A CA 1
ATOM 615 C C . ALA A 1 80 ? 10.975 -16.377 9.939 1.00 77.56 80 ALA A C 1
ATOM 617 O O . ALA A 1 80 ? 9.964 -15.697 9.767 1.00 77.56 80 ALA A O 1
ATOM 618 N N . SER A 1 81 ? 11.345 -16.819 11.141 1.00 72.31 81 SER A N 1
ATOM 619 C CA . SER A 1 81 ? 10.681 -16.402 12.383 1.00 72.31 81 SER A CA 1
ATOM 620 C C . SER A 1 81 ? 11.399 -15.206 13.013 1.00 72.31 81 SER A C 1
ATOM 622 O O . SER A 1 81 ? 10.791 -14.416 13.735 1.00 72.31 81 SER A O 1
ATOM 624 N N . TYR A 1 82 ? 12.689 -15.046 12.702 1.00 73.06 82 TYR A N 1
ATOM 625 C CA . TYR A 1 82 ? 13.550 -13.981 13.195 1.00 73.06 82 TYR A CA 1
ATOM 626 C C . TYR A 1 82 ? 14.390 -13.369 12.069 1.00 73.06 82 TYR A C 1
ATOM 628 O O . TYR A 1 82 ? 14.720 -14.010 11.076 1.00 73.06 82 TYR A O 1
ATOM 636 N N . TYR A 1 83 ? 14.817 -12.116 12.252 1.00 73.62 83 TYR A N 1
ATOM 637 C CA . TYR A 1 83 ? 15.685 -11.417 11.292 1.00 73.62 83 TYR A CA 1
ATOM 638 C C . TYR A 1 83 ? 17.042 -12.119 11.070 1.00 73.62 83 TYR A C 1
ATOM 640 O O . TYR A 1 83 ? 17.640 -12.014 9.997 1.00 73.62 83 TYR A O 1
ATOM 648 N N . SER A 1 84 ? 17.525 -12.848 12.082 1.00 79.81 84 SER A N 1
ATOM 649 C CA . SER A 1 84 ? 18.733 -13.676 12.005 1.00 79.81 84 SER A CA 1
ATOM 650 C C . SER A 1 84 ? 18.610 -14.837 11.021 1.00 79.81 84 SER A C 1
ATOM 652 O O . SER A 1 84 ? 19.631 -15.279 10.503 1.00 79.81 84 SER A O 1
ATOM 654 N N . ASP A 1 85 ? 17.388 -15.300 10.748 1.00 82.00 85 ASP A N 1
ATOM 655 C CA . ASP A 1 85 ? 17.126 -16.458 9.886 1.00 82.00 85 ASP A CA 1
ATOM 656 C C . ASP A 1 85 ? 17.254 -16.097 8.398 1.00 82.00 85 ASP A C 1
ATOM 658 O O . ASP A 1 85 ? 17.401 -16.972 7.548 1.00 82.00 85 ASP A O 1
ATOM 662 N N . LEU A 1 86 ? 17.207 -14.801 8.075 1.00 82.88 86 LEU A N 1
ATOM 663 C CA . LEU A 1 86 ? 17.327 -14.303 6.709 1.00 82.88 86 LEU A CA 1
ATOM 664 C C . LEU A 1 86 ? 18.768 -14.454 6.201 1.00 82.88 86 LEU A C 1
ATOM 666 O O . LEU A 1 86 ? 19.726 -14.155 6.917 1.00 82.88 86 LEU A O 1
ATOM 670 N N . GLY A 1 87 ? 18.947 -14.847 4.939 1.00 87.00 87 GLY A N 1
ATOM 671 C CA . GLY A 1 87 ? 20.263 -14.795 4.299 1.00 87.00 87 GLY A CA 1
ATOM 672 C C . GLY A 1 87 ? 20.755 -13.356 4.081 1.00 87.00 87 GLY A C 1
ATOM 673 O O . GLY A 1 87 ? 19.958 -12.423 3.985 1.00 87.00 87 GLY A O 1
ATOM 674 N N . ASP A 1 88 ? 22.072 -13.163 3.932 1.00 88.25 88 ASP A N 1
ATOM 675 C CA . ASP A 1 88 ? 22.658 -11.836 3.662 1.00 88.25 88 ASP A CA 1
ATOM 676 C C . ASP A 1 88 ? 22.083 -11.179 2.405 1.00 88.25 88 ASP A C 1
ATOM 678 O O . ASP A 1 88 ? 21.678 -10.020 2.449 1.00 88.25 88 ASP A O 1
ATOM 682 N N . SER A 1 89 ? 21.980 -11.943 1.311 1.00 86.31 89 SER A N 1
ATOM 683 C CA . SER A 1 89 ? 21.364 -11.466 0.066 1.00 86.31 89 SER A CA 1
ATOM 684 C C . SER A 1 89 ? 19.912 -11.032 0.290 1.00 86.31 89 SER A C 1
ATOM 686 O O . SER A 1 89 ? 19.503 -9.979 -0.190 1.00 86.31 89 SER A O 1
ATOM 688 N N . SER A 1 90 ? 19.152 -11.785 1.090 1.00 85.69 90 SER A N 1
ATOM 689 C CA . SER A 1 90 ? 17.759 -11.462 1.406 1.00 85.69 90 SER A CA 1
ATOM 690 C C . SER A 1 90 ? 17.633 -10.180 2.210 1.00 85.69 90 SER A C 1
ATOM 692 O O . SER A 1 90 ? 16.794 -9.348 1.883 1.00 85.69 90 SER A O 1
ATOM 694 N N . ARG A 1 91 ? 18.518 -9.960 3.187 1.00 85.62 91 ARG A N 1
ATOM 695 C CA . ARG A 1 91 ? 18.565 -8.703 3.946 1.00 85.62 91 ARG A CA 1
ATOM 696 C C . ARG A 1 91 ? 18.939 -7.505 3.075 1.00 85.62 91 ARG A C 1
ATOM 698 O O . ARG A 1 91 ? 18.318 -6.454 3.197 1.00 85.62 91 ARG A O 1
ATOM 705 N N . GLN A 1 92 ? 19.946 -7.655 2.214 1.00 86.44 92 GLN A N 1
ATOM 706 C CA . GLN A 1 92 ? 20.441 -6.572 1.357 1.00 86.44 92 GLN A CA 1
ATOM 707 C C . GLN A 1 92 ? 19.422 -6.179 0.284 1.00 86.44 92 GLN A C 1
ATOM 709 O O . GLN A 1 92 ? 19.201 -4.995 0.051 1.00 86.44 92 GLN A O 1
ATOM 714 N N . AS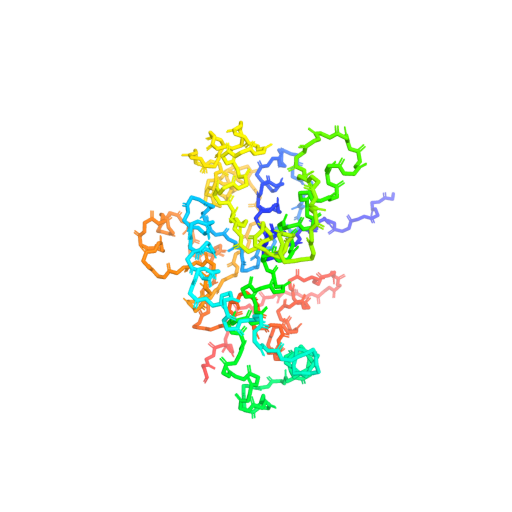N A 1 93 ? 18.756 -7.165 -0.317 1.00 86.75 93 ASN A N 1
ATOM 715 C CA . ASN A 1 93 ? 17.862 -6.959 -1.454 1.00 86.75 93 ASN A CA 1
ATOM 716 C C . ASN A 1 93 ? 16.384 -6.804 -1.069 1.00 86.75 93 ASN A C 1
ATOM 718 O O . ASN A 1 93 ? 15.541 -6.633 -1.948 1.00 86.75 93 ASN A O 1
ATOM 722 N N . ALA A 1 94 ? 16.039 -6.851 0.221 1.00 83.75 94 ALA A N 1
ATOM 723 C CA . ALA A 1 94 ? 14.655 -6.785 0.693 1.00 83.75 94 ALA A CA 1
ATOM 724 C C . ALA A 1 94 ? 13.903 -5.543 0.196 1.00 83.75 94 ALA A C 1
ATOM 726 O O . ALA A 1 94 ? 12.750 -5.637 -0.224 1.00 83.75 94 ALA A O 1
ATOM 727 N N . LYS A 1 95 ? 14.563 -4.379 0.226 1.00 85.31 95 LYS A N 1
ATOM 728 C CA . LYS A 1 95 ? 13.968 -3.110 -0.212 1.00 85.31 95 LYS A CA 1
ATOM 729 C C . LYS A 1 95 ? 13.658 -3.128 -1.702 1.00 85.31 95 LYS A C 1
ATOM 731 O O . LYS A 1 95 ? 12.515 -2.893 -2.075 1.00 85.31 95 LYS A O 1
ATOM 736 N N . ALA A 1 96 ? 14.637 -3.496 -2.525 1.00 88.50 96 ALA A N 1
ATOM 737 C CA . ALA A 1 96 ? 14.480 -3.670 -3.965 1.00 88.50 96 ALA A CA 1
ATOM 738 C C . ALA A 1 96 ? 13.404 -4.703 -4.322 1.00 88.50 96 ALA A C 1
ATOM 740 O O . ALA A 1 96 ? 12.543 -4.449 -5.170 1.00 88.50 96 ALA A O 1
ATOM 741 N N . PHE A 1 97 ? 13.382 -5.833 -3.613 1.00 87.31 97 PHE A N 1
ATOM 742 C CA . PHE A 1 97 ? 12.343 -6.844 -3.763 1.00 87.31 97 PHE A CA 1
ATOM 743 C C . PHE A 1 97 ? 10.950 -6.264 -3.493 1.00 87.31 97 PHE A C 1
ATOM 745 O O . PHE A 1 97 ? 10.059 -6.401 -4.331 1.00 87.31 97 PHE A O 1
ATOM 752 N N . ILE A 1 98 ? 10.757 -5.578 -2.364 1.00 85.69 98 ILE A N 1
ATOM 753 C CA . ILE A 1 98 ? 9.465 -4.991 -1.994 1.00 85.69 98 ILE A CA 1
ATOM 754 C C . ILE A 1 98 ? 9.065 -3.858 -2.951 1.00 85.69 98 ILE A C 1
ATOM 756 O O . ILE A 1 98 ? 7.925 -3.836 -3.415 1.00 85.69 98 ILE A O 1
ATOM 760 N N . ALA A 1 99 ? 9.982 -2.950 -3.294 1.00 88.31 99 ALA A N 1
ATOM 761 C CA . ALA A 1 99 ? 9.730 -1.838 -4.210 1.00 88.31 99 ALA A CA 1
ATOM 762 C C . ALA A 1 99 ? 9.193 -2.344 -5.556 1.00 88.31 99 ALA A C 1
ATOM 764 O O . ALA A 1 99 ? 8.157 -1.882 -6.047 1.00 88.31 99 ALA A O 1
ATOM 765 N N . LYS A 1 100 ? 9.850 -3.366 -6.117 1.00 89.06 100 LYS A N 1
ATOM 766 C CA . LYS A 1 100 ? 9.456 -3.938 -7.399 1.00 89.06 100 LYS A CA 1
ATOM 767 C C . LYS A 1 100 ? 8.243 -4.860 -7.291 1.00 89.06 100 LYS A C 1
ATOM 769 O O . LYS A 1 100 ? 7.236 -4.627 -7.952 1.00 89.06 100 LYS A O 1
ATOM 774 N N . HIS A 1 101 ? 8.339 -5.927 -6.505 1.00 85.62 101 HIS A N 1
ATOM 775 C CA . HIS A 1 101 ? 7.342 -7.000 -6.494 1.00 85.62 101 HIS A CA 1
ATOM 776 C C . HIS A 1 101 ? 6.153 -6.722 -5.578 1.00 85.62 101 HIS A C 1
ATOM 778 O O . HIS A 1 101 ? 5.056 -7.198 -5.860 1.00 85.62 101 HIS A O 1
ATOM 784 N N . GLY A 1 102 ? 6.346 -5.945 -4.511 1.00 82.31 102 GLY A N 1
ATOM 785 C CA . GLY A 1 102 ? 5.255 -5.512 -3.641 1.00 82.31 102 GLY A CA 1
ATOM 786 C C . GLY A 1 102 ? 4.391 -4.430 -4.290 1.00 82.31 102 GLY A C 1
ATOM 787 O O . GLY A 1 102 ? 3.163 -4.505 -4.227 1.00 82.31 102 GLY A O 1
ATOM 788 N N . PHE A 1 103 ? 5.012 -3.452 -4.960 1.00 87.31 103 PHE A N 1
ATOM 789 C CA . PHE A 1 103 ? 4.305 -2.246 -5.412 1.00 87.31 103 PHE A CA 1
ATOM 790 C C . PHE A 1 103 ? 4.356 -1.998 -6.917 1.00 87.31 103 PHE A C 1
ATOM 792 O O . PHE A 1 103 ? 3.304 -1.914 -7.551 1.00 87.31 103 PHE A O 1
ATOM 799 N N . HIS A 1 104 ? 5.547 -1.877 -7.505 1.00 93.06 104 HIS A N 1
ATOM 800 C CA . HIS A 1 104 ? 5.687 -1.467 -8.904 1.00 93.06 104 HIS A CA 1
ATOM 801 C C . HIS A 1 104 ? 5.019 -2.450 -9.885 1.00 93.06 104 HIS A C 1
ATOM 803 O O . HIS A 1 104 ? 4.269 -2.054 -10.777 1.00 93.06 104 HIS A O 1
ATOM 809 N N . ASP A 1 105 ? 5.250 -3.753 -9.720 1.00 92.38 105 ASP A N 1
ATOM 810 C CA . ASP A 1 105 ? 4.633 -4.773 -10.569 1.00 92.38 105 ASP A CA 1
ATOM 811 C C . ASP A 1 105 ? 3.103 -4.766 -10.409 1.00 92.38 105 ASP A C 1
ATOM 813 O O . ASP A 1 105 ? 2.388 -4.935 -11.398 1.00 92.38 105 ASP A O 1
ATOM 817 N N . SER A 1 106 ? 2.594 -4.497 -9.202 1.00 90.06 106 SER A N 1
ATOM 818 C CA . SER A 1 106 ? 1.157 -4.382 -8.928 1.00 90.06 106 SER A CA 1
ATOM 819 C C . SER A 1 106 ? 0.521 -3.236 -9.719 1.00 90.06 106 SER A C 1
ATOM 821 O O . SER A 1 106 ? -0.468 -3.462 -10.413 1.00 90.06 106 SER A O 1
ATOM 823 N N . ILE A 1 107 ? 1.105 -2.032 -9.703 1.00 92.69 107 ILE A N 1
ATOM 824 C CA . ILE A 1 107 ? 0.546 -0.889 -10.442 1.00 92.69 107 ILE A CA 1
ATOM 825 C C . ILE A 1 107 ? 0.635 -1.072 -11.963 1.00 92.69 107 ILE A C 1
ATOM 827 O O . ILE A 1 107 ? -0.335 -0.810 -12.677 1.00 92.69 107 ILE A O 1
ATOM 831 N N . VAL A 1 108 ? 1.750 -1.613 -12.466 1.00 95.06 108 VAL A N 1
ATOM 832 C CA . VAL A 1 108 ? 1.897 -1.959 -13.888 1.00 95.06 108 VAL A CA 1
ATOM 833 C C . VAL A 1 108 ? 0.831 -2.973 -14.302 1.00 95.06 108 VAL A C 1
ATOM 835 O O . VAL A 1 108 ? 0.202 -2.822 -15.350 1.00 95.06 108 VAL A O 1
ATOM 838 N N . ASN A 1 109 ? 0.609 -4.008 -13.490 1.00 94.12 109 ASN A N 1
ATOM 839 C CA . ASN A 1 109 ? -0.391 -5.030 -13.775 1.00 94.12 109 ASN A CA 1
ATOM 840 C C . ASN A 1 109 ? -1.816 -4.473 -13.722 1.00 94.12 109 ASN A C 1
ATOM 842 O O . ASN A 1 109 ? -2.628 -4.887 -14.549 1.00 94.12 109 ASN A O 1
ATOM 846 N N . THR A 1 110 ? -2.116 -3.526 -12.831 1.00 92.50 110 THR A N 1
ATOM 847 C CA . THR A 1 110 ? -3.405 -2.821 -12.809 1.00 92.50 110 THR A CA 1
ATOM 848 C C . THR A 1 110 ? -3.648 -2.081 -14.121 1.00 92.50 110 THR A C 1
ATOM 850 O O . THR A 1 110 ? -4.672 -2.326 -14.754 1.00 92.50 110 THR A O 1
ATOM 853 N N . ILE A 1 111 ? -2.689 -1.271 -14.591 1.00 94.38 111 ILE A N 1
ATOM 854 C CA . ILE A 1 111 ? -2.803 -0.541 -15.870 1.00 94.38 111 ILE A CA 1
ATOM 855 C C . ILE A 1 111 ? -3.024 -1.519 -17.028 1.00 94.38 111 ILE A C 1
ATOM 857 O O . ILE A 1 111 ? -3.950 -1.359 -17.818 1.00 94.38 111 ILE A O 1
ATOM 861 N N . VAL A 1 112 ? -2.198 -2.569 -17.106 1.00 94.94 112 VAL A N 1
ATOM 862 C CA . VAL A 1 112 ? -2.286 -3.573 -18.176 1.00 94.94 112 VAL A CA 1
ATOM 863 C C . VAL A 1 112 ? -3.609 -4.331 -18.141 1.00 94.94 112 VAL A C 1
ATOM 865 O O . VAL A 1 112 ? -4.161 -4.652 -19.190 1.00 94.94 112 VAL A O 1
ATOM 868 N N . THR A 1 113 ? -4.104 -4.671 -16.956 1.00 94.00 113 THR A N 1
ATOM 869 C CA . THR A 1 113 ? -5.357 -5.420 -16.812 1.00 94.00 113 THR A CA 1
ATOM 870 C C . THR A 1 113 ? -6.547 -4.543 -17.158 1.00 94.00 113 THR A C 1
ATOM 872 O O . THR A 1 113 ? -7.415 -4.983 -17.907 1.00 94.00 113 THR A O 1
ATOM 875 N N . TYR A 1 114 ? -6.559 -3.299 -16.682 1.00 93.00 114 TYR A N 1
ATOM 876 C CA . TYR A 1 114 ? -7.604 -2.339 -17.006 1.00 93.00 114 TYR A CA 1
ATOM 877 C C . TYR A 1 114 ? -7.688 -2.096 -18.516 1.00 93.00 114 TYR A C 1
ATOM 879 O O . TYR A 1 114 ? -8.759 -2.243 -19.101 1.00 93.00 114 TYR A O 1
ATOM 887 N N . ASP A 1 115 ? -6.550 -1.831 -19.163 1.00 94.50 115 ASP A N 1
ATOM 888 C CA . ASP A 1 115 ? -6.476 -1.632 -20.612 1.00 94.50 115 ASP A CA 1
ATOM 889 C C . ASP A 1 115 ? -6.988 -2.848 -21.394 1.00 94.50 115 ASP A C 1
ATOM 891 O O . ASP A 1 115 ? -7.745 -2.700 -22.347 1.00 94.50 115 ASP A O 1
ATOM 895 N N . LYS A 1 116 ? -6.671 -4.069 -20.947 1.00 94.50 116 LYS A N 1
ATOM 896 C CA . LYS A 1 116 ? -7.193 -5.298 -21.566 1.00 94.50 116 LYS A CA 1
ATOM 897 C C . LYS A 1 116 ? -8.705 -5.452 -21.436 1.00 94.50 116 LYS A C 1
ATOM 899 O O . LYS A 1 116 ? -9.331 -5.971 -22.354 1.00 94.50 116 LYS A O 1
ATOM 904 N N . VAL A 1 117 ? -9.274 -5.085 -20.288 1.00 95.25 117 VAL A N 1
ATOM 905 C CA . VAL A 1 117 ? -10.710 -5.252 -20.012 1.00 95.25 117 VAL A CA 1
ATOM 906 C C . VAL A 1 117 ? -11.529 -4.172 -20.713 1.00 95.25 117 VAL A C 1
ATOM 908 O O . VAL A 1 117 ? -12.587 -4.465 -21.264 1.00 95.25 117 VAL A O 1
ATOM 911 N N . HIS A 1 118 ? -11.037 -2.936 -20.711 1.00 93.19 118 HIS A N 1
ATOM 912 C CA . HIS A 1 118 ? -11.782 -1.770 -21.180 1.00 93.19 118 HIS A CA 1
ATOM 913 C C . HIS A 1 118 ? -11.343 -1.261 -22.555 1.00 93.19 118 HIS A C 1
ATOM 915 O O . HIS A 1 118 ? -12.006 -0.385 -23.106 1.00 93.19 118 HIS A O 1
ATOM 921 N N . ASN A 1 119 ? -10.263 -1.807 -23.124 1.00 91.38 119 ASN A N 1
ATOM 922 C CA . ASN A 1 119 ? -9.659 -1.351 -24.378 1.00 91.38 119 ASN A CA 1
ATOM 923 C C . ASN A 1 119 ? -9.413 0.169 -24.371 1.00 91.38 119 ASN A C 1
ATOM 925 O O . ASN A 1 119 ? -9.762 0.876 -25.317 1.00 91.38 119 ASN A O 1
ATOM 929 N N . SER A 1 120 ? -8.867 0.675 -23.262 1.00 91.25 120 SER A N 1
ATOM 930 C CA . SER A 1 120 ? -8.718 2.112 -23.015 1.00 91.25 120 SER A CA 1
ATOM 931 C C . SER A 1 120 ? -7.600 2.757 -23.841 1.00 91.25 120 SER A C 1
ATOM 933 O O . SER A 1 120 ? -7.556 3.980 -23.954 1.00 91.25 120 SER A O 1
ATOM 935 N N . GLY A 1 121 ? -6.702 1.957 -24.426 1.00 92.56 121 GLY A N 1
ATOM 936 C CA . GLY A 1 121 ? -5.540 2.436 -25.173 1.00 92.56 121 GLY A CA 1
ATOM 937 C C . GLY A 1 121 ? -4.438 2.996 -24.269 1.00 92.56 121 GLY A C 1
ATOM 938 O O . GLY A 1 121 ? -3.590 3.752 -24.736 1.00 92.56 121 GLY A O 1
ATOM 939 N N . TRP A 1 122 ? -4.457 2.655 -22.979 1.00 92.75 122 TRP A N 1
ATOM 940 C CA . TRP A 1 122 ? -3.498 3.131 -21.980 1.00 92.75 122 TRP A CA 1
ATOM 941 C C . TRP A 1 122 ? -2.128 2.482 -22.129 1.00 92.75 122 TRP A C 1
ATOM 943 O O . TRP A 1 122 ? -1.116 3.104 -21.811 1.00 92.75 122 TRP A O 1
ATOM 953 N N . VAL A 1 123 ? -2.079 1.230 -22.591 1.00 94.81 123 VAL A N 1
ATOM 954 C CA . VAL A 1 123 ? -0.818 0.521 -22.810 1.00 94.81 123 VAL A CA 1
ATOM 955 C C . VAL A 1 123 ? -0.373 0.741 -24.256 1.00 94.81 123 VAL A C 1
ATOM 957 O O . VAL A 1 123 ? -1.050 0.279 -25.180 1.00 94.81 123 VAL A O 1
ATOM 960 N N . PRO A 1 124 ? 0.777 1.401 -24.490 1.00 92.94 124 PRO A N 1
ATOM 961 C CA . PRO A 1 124 ? 1.305 1.568 -25.834 1.00 92.94 124 PRO A CA 1
ATOM 962 C C . PRO A 1 124 ? 1.572 0.224 -26.513 1.00 92.94 124 PRO A C 1
ATOM 964 O O . PRO A 1 124 ? 1.882 -0.784 -25.873 1.00 92.94 124 PRO A O 1
ATOM 967 N N . LYS A 1 125 ? 1.526 0.221 -27.845 1.00 94.19 125 LYS A N 1
ATOM 968 C CA . LYS A 1 125 ? 2.130 -0.866 -28.617 1.00 94.19 125 LYS A CA 1
ATOM 969 C C . LYS A 1 125 ? 3.644 -0.688 -28.576 1.00 94.19 125 LYS A C 1
ATOM 971 O O . LYS A 1 125 ? 4.135 0.423 -28.741 1.00 94.19 125 LYS A O 1
ATOM 976 N N . PHE A 1 126 ? 4.362 -1.779 -28.340 1.00 95.12 126 PHE A N 1
ATOM 977 C CA . PHE A 1 126 ? 5.818 -1.767 -28.229 1.00 95.12 126 PHE A CA 1
ATOM 978 C C . PHE A 1 126 ? 6.433 -2.497 -29.417 1.00 95.12 126 PHE A C 1
ATOM 980 O O . PHE A 1 126 ? 6.024 -3.621 -29.714 1.00 95.12 126 PHE A O 1
ATOM 987 N N . ASP A 1 127 ? 7.442 -1.886 -30.033 1.00 93.31 127 ASP A N 1
ATOM 988 C CA . ASP A 1 127 ? 8.193 -2.486 -31.139 1.00 93.31 127 ASP A CA 1
ATOM 989 C C . ASP A 1 127 ? 9.209 -3.524 -30.636 1.00 93.31 127 ASP A C 1
ATOM 991 O O . ASP A 1 127 ? 9.534 -4.484 -31.337 1.00 93.31 127 ASP A O 1
ATOM 995 N N . SER A 1 128 ? 9.679 -3.381 -29.390 1.00 95.62 128 SER A N 1
ATOM 996 C CA . SER A 1 128 ? 10.624 -4.307 -28.770 1.00 95.62 128 SER A CA 1
ATOM 997 C C . SER A 1 128 ? 10.330 -4.614 -27.295 1.00 95.62 128 SER A C 1
ATOM 999 O O . SER A 1 128 ? 9.585 -3.925 -26.590 1.00 95.62 128 SER A O 1
ATOM 1001 N N . ARG A 1 129 ? 10.975 -5.674 -26.783 1.00 92.56 129 ARG A N 1
ATOM 1002 C CA . ARG A 1 129 ? 10.971 -5.998 -25.345 1.00 92.56 129 ARG A CA 1
ATOM 1003 C C . ARG A 1 129 ? 11.621 -4.889 -24.513 1.00 92.56 129 ARG A C 1
ATOM 1005 O O . ARG A 1 129 ? 11.191 -4.673 -23.380 1.00 92.56 129 ARG A O 1
ATOM 1012 N N . SER A 1 130 ? 12.633 -4.218 -25.060 1.00 93.94 130 SER A N 1
ATOM 1013 C CA . SER A 1 130 ? 13.343 -3.128 -24.392 1.00 93.94 130 SER A CA 1
ATOM 1014 C C . SER A 1 130 ? 12.435 -1.916 -24.206 1.00 93.94 130 SER A C 1
ATOM 1016 O O . SER A 1 130 ? 12.345 -1.413 -23.092 1.00 93.94 130 SER A O 1
ATOM 1018 N N . ASP A 1 131 ? 11.667 -1.528 -25.227 1.00 95.19 131 ASP A N 1
ATOM 1019 C CA . ASP A 1 131 ? 10.725 -0.398 -25.129 1.00 95.19 131 ASP A CA 1
ATOM 1020 C C . ASP A 1 131 ? 9.644 -0.671 -24.087 1.00 95.19 131 ASP A C 1
ATOM 1022 O O . ASP A 1 131 ? 9.325 0.176 -23.252 1.00 95.19 131 ASP A O 1
ATOM 1026 N N . ARG A 1 132 ? 9.136 -1.909 -24.063 1.00 94.81 132 ARG A N 1
ATOM 1027 C CA . ARG A 1 132 ? 8.195 -2.347 -23.032 1.00 94.81 132 ARG A CA 1
ATOM 1028 C C . ARG A 1 132 ? 8.802 -2.264 -21.633 1.00 94.81 132 ARG A C 1
ATOM 1030 O O . ARG A 1 132 ? 8.094 -1.926 -20.688 1.00 94.81 132 ARG A O 1
ATOM 1037 N N . LEU A 1 133 ? 10.077 -2.618 -21.475 1.00 92.69 133 LEU A N 1
ATOM 1038 C CA . LEU A 1 133 ? 10.767 -2.546 -20.189 1.00 92.69 133 LEU A CA 1
ATOM 1039 C C . LEU A 1 133 ? 10.971 -1.093 -19.746 1.00 92.69 133 LEU A C 1
ATOM 1041 O O . LEU A 1 133 ? 10.704 -0.791 -18.588 1.00 92.69 133 LEU A O 1
ATOM 1045 N N . VAL A 1 134 ? 11.378 -0.208 -20.659 1.00 93.94 134 VAL A N 1
ATOM 1046 C CA . VAL A 1 134 ? 11.513 1.234 -20.399 1.00 93.94 134 VAL A CA 1
ATOM 1047 C C . VAL A 1 134 ? 10.173 1.827 -19.970 1.00 93.94 134 VAL A C 1
ATOM 1049 O O . VAL A 1 134 ? 10.100 2.476 -18.929 1.00 93.94 134 VAL A O 1
ATOM 1052 N N . TRP A 1 135 ? 9.091 1.530 -20.698 1.00 94.31 135 TRP A N 1
ATOM 1053 C CA . TRP A 1 135 ? 7.748 1.967 -20.318 1.00 94.31 135 TRP A CA 1
ATOM 1054 C C . TRP A 1 135 ? 7.364 1.466 -18.927 1.00 94.31 135 TRP A C 1
ATOM 1056 O O . TRP A 1 135 ? 6.977 2.267 -18.081 1.00 94.31 135 TRP A O 1
ATOM 1066 N N . LYS A 1 136 ? 7.539 0.164 -18.653 1.00 94.06 136 LYS A N 1
ATOM 1067 C CA . LYS A 1 136 ? 7.260 -0.401 -17.327 1.00 94.06 136 LYS A CA 1
ATOM 1068 C C . LYS A 1 136 ? 8.022 0.348 -16.244 1.00 94.06 136 LYS A C 1
ATOM 1070 O O . LYS A 1 136 ? 7.398 0.778 -15.289 1.00 94.06 136 LYS A O 1
ATOM 1075 N N . LYS A 1 137 ? 9.334 0.535 -16.418 1.00 93.56 137 LYS A N 1
ATOM 1076 C CA . LYS A 1 137 ? 10.205 1.225 -15.458 1.00 93.56 137 LYS A CA 1
ATOM 1077 C C . LYS A 1 137 ? 9.826 2.685 -15.212 1.00 93.56 137 LYS A C 1
ATOM 1079 O 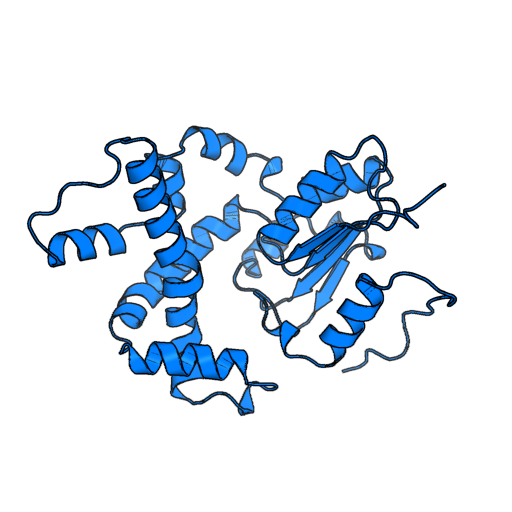O . LYS A 1 137 ? 10.220 3.224 -14.186 1.00 93.56 137 LYS A O 1
ATOM 1084 N N . SER A 1 138 ? 9.077 3.319 -16.113 1.00 92.75 138 SER A N 1
ATOM 1085 C CA . SER A 1 138 ? 8.627 4.709 -15.962 1.00 92.75 138 SER A CA 1
ATOM 1086 C C . SER A 1 138 ? 7.340 4.868 -15.138 1.00 92.75 138 SER A C 1
ATOM 1088 O O . SER A 1 138 ? 6.940 5.989 -14.817 1.00 92.75 138 SER A O 1
ATOM 1090 N N . ILE A 1 139 ? 6.665 3.762 -14.802 1.00 95.19 139 ILE A N 1
ATOM 1091 C CA . ILE A 1 139 ? 5.397 3.800 -14.073 1.00 95.19 139 ILE A CA 1
ATOM 1092 C C . ILE A 1 139 ? 5.634 4.082 -12.590 1.00 95.19 139 ILE A C 1
ATOM 1094 O O . ILE A 1 139 ? 6.448 3.445 -11.923 1.00 95.19 139 ILE A O 1
ATOM 1098 N N . ARG A 1 140 ? 4.870 5.040 -12.077 1.00 94.94 140 ARG A N 1
ATOM 1099 C CA . ARG A 1 140 ? 4.857 5.509 -10.689 1.00 94.94 140 ARG A CA 1
ATOM 1100 C C . ARG A 1 140 ? 3.410 5.674 -10.232 1.00 94.94 140 ARG A C 1
ATOM 1102 O O . ARG A 1 140 ? 2.529 5.834 -11.078 1.00 94.94 140 ARG A O 1
ATOM 1109 N N . PHE A 1 141 ? 3.151 5.649 -8.931 1.00 93.00 141 PHE A N 1
ATOM 1110 C CA . PHE A 1 141 ? 1.828 5.883 -8.352 1.00 93.00 141 PHE A CA 1
ATOM 1111 C C . PHE A 1 141 ? 1.307 7.270 -8.696 1.00 93.00 141 PHE A C 1
ATOM 1113 O O . PHE A 1 141 ? 0.190 7.385 -9.195 1.00 93.00 141 PHE A O 1
ATOM 1120 N N . MET A 1 142 ? 2.116 8.316 -8.530 1.00 91.94 142 MET A N 1
ATOM 1121 C CA . MET A 1 142 ? 1.671 9.668 -8.867 1.00 91.94 142 MET A CA 1
ATOM 1122 C C . MET A 1 142 ? 1.428 9.831 -10.370 1.00 91.94 142 MET A C 1
ATOM 1124 O O . MET A 1 142 ? 0.440 10.451 -10.754 1.00 91.94 142 MET A O 1
ATOM 1128 N N . ASN A 1 143 ? 2.260 9.210 -11.216 1.00 90.88 143 ASN A N 1
ATOM 1129 C CA . ASN A 1 143 ? 2.037 9.158 -12.667 1.00 90.88 143 ASN A CA 1
ATOM 1130 C C . ASN A 1 143 ? 0.734 8.415 -13.009 1.00 90.88 143 ASN A C 1
ATOM 1132 O O . ASN A 1 143 ? -0.024 8.835 -13.881 1.00 90.88 143 ASN A O 1
ATOM 1136 N N . TYR A 1 144 ? 0.436 7.327 -12.294 1.00 92.81 144 TYR A N 1
ATOM 1137 C CA . TYR A 1 144 ? -0.800 6.592 -12.505 1.00 92.81 144 TYR A CA 1
ATOM 1138 C C . TYR A 1 144 ? -2.027 7.462 -12.244 1.00 92.81 144 TYR A C 1
ATOM 1140 O O . TYR A 1 144 ? -2.907 7.545 -13.097 1.00 92.81 144 TYR A O 1
ATOM 1148 N N . PHE A 1 145 ? -2.073 8.133 -11.092 1.00 92.12 145 PHE A N 1
ATOM 1149 C CA . PHE A 1 145 ? -3.212 8.978 -10.752 1.00 92.12 145 PHE A CA 1
ATOM 1150 C C . PHE A 1 145 ? -3.304 10.205 -11.660 1.00 92.12 145 PHE A C 1
ATOM 1152 O O . PHE A 1 145 ? -4.399 10.550 -12.073 1.00 92.12 145 PHE A O 1
ATOM 1159 N N . SER A 1 146 ? -2.192 10.827 -12.059 1.00 91.50 146 SER A N 1
ATOM 1160 C CA . SER A 1 146 ? -2.250 11.979 -12.969 1.00 91.50 146 SER A CA 1
ATOM 1161 C C . SER A 1 146 ? -2.636 11.628 -14.405 1.00 91.50 146 SER A C 1
ATOM 1163 O O . SER A 1 146 ? -3.245 12.456 -15.080 1.00 91.50 146 SER A O 1
ATOM 1165 N N . THR A 1 147 ? -2.307 10.424 -14.875 1.00 90.50 147 THR A N 1
ATOM 1166 C CA . THR A 1 147 ? -2.537 10.020 -16.271 1.00 90.50 147 THR A CA 1
ATOM 1167 C C . THR A 1 147 ? -3.827 9.224 -16.454 1.00 90.50 147 THR A C 1
ATOM 1169 O O . THR A 1 147 ? -4.549 9.444 -17.424 1.00 90.50 147 THR A O 1
ATOM 1172 N N . TYR A 1 148 ? -4.114 8.283 -15.554 1.00 89.50 148 TYR A N 1
ATOM 1173 C CA . TYR A 1 148 ? -5.154 7.268 -15.757 1.00 89.50 148 TYR A CA 1
ATOM 1174 C C . TYR A 1 148 ? -6.382 7.442 -14.858 1.00 89.50 148 TYR A C 1
ATOM 1176 O O . TYR A 1 148 ? -7.446 6.941 -15.206 1.00 89.50 148 TYR A O 1
ATOM 1184 N N . ALA A 1 149 ? -6.247 8.130 -13.722 1.00 90.50 149 ALA A N 1
ATOM 1185 C CA . ALA A 1 149 ? -7.349 8.392 -12.792 1.00 90.50 149 ALA A CA 1
ATOM 1186 C C . ALA A 1 149 ? -7.267 9.816 -12.201 1.00 90.50 149 ALA A C 1
ATOM 1188 O O . ALA A 1 149 ? -7.182 9.964 -10.976 1.00 90.50 149 ALA A O 1
ATOM 1189 N N . PRO A 1 150 ? -7.231 10.872 -13.040 1.00 91.75 150 PRO A N 1
ATOM 1190 C CA . PRO A 1 150 ? -7.027 12.246 -12.580 1.00 91.75 150 PRO A CA 1
ATOM 1191 C C . PRO A 1 150 ? -8.115 12.719 -11.612 1.00 91.75 150 PRO A C 1
ATOM 1193 O O . PRO A 1 150 ? -7.828 13.483 -10.698 1.00 91.75 150 PRO A O 1
ATOM 1196 N N . GLU A 1 151 ? -9.342 12.220 -11.741 1.00 90.81 151 GLU A N 1
ATOM 1197 C CA . GLU A 1 151 ? -10.443 12.489 -10.814 1.00 90.81 151 GLU A CA 1
ATOM 1198 C C . GLU A 1 151 ? -10.171 11.975 -9.392 1.00 90.81 151 GLU A C 1
ATOM 1200 O O . GLU A 1 151 ? -10.677 12.528 -8.415 1.00 90.81 151 GLU A O 1
ATOM 1205 N N . ALA A 1 152 ? -9.337 10.941 -9.247 1.00 90.25 152 ALA A N 1
ATOM 1206 C CA . ALA A 1 152 ? -8.936 10.442 -7.941 1.00 90.25 152 ALA A CA 1
ATOM 1207 C C . ALA A 1 152 ? -7.909 11.360 -7.262 1.00 90.25 152 ALA A C 1
ATOM 1209 O O . ALA A 1 152 ? -7.749 11.269 -6.048 1.00 90.25 152 ALA A O 1
ATOM 1210 N N . LEU A 1 153 ? -7.237 12.264 -7.989 1.00 90.12 153 LEU A N 1
ATOM 1211 C CA . LEU A 1 153 ? -6.299 13.210 -7.377 1.00 90.12 153 LEU A CA 1
ATOM 1212 C C . LEU A 1 153 ? -6.998 14.186 -6.432 1.00 90.12 153 LEU A C 1
ATOM 1214 O O . LEU A 1 153 ? -6.446 14.498 -5.381 1.00 90.12 153 LEU A O 1
ATOM 1218 N N . ASP A 1 154 ? -8.210 14.633 -6.758 1.00 89.50 154 ASP A N 1
ATOM 1219 C CA . ASP A 1 154 ? -8.973 15.526 -5.878 1.00 89.50 154 ASP A CA 1
ATOM 1220 C C . ASP A 1 154 ? -9.315 14.826 -4.558 1.00 89.50 154 ASP A C 1
ATOM 1222 O O . ASP A 1 154 ? -9.149 15.389 -3.475 1.00 89.50 154 ASP A O 1
ATOM 1226 N N . VAL A 1 155 ? -9.706 13.551 -4.646 1.00 90.25 155 VAL A N 1
ATOM 1227 C CA . VAL A 1 155 ? -9.952 12.686 -3.486 1.00 90.25 155 VAL A CA 1
ATOM 1228 C C . VAL A 1 155 ? -8.666 12.517 -2.681 1.00 90.25 155 VAL A C 1
ATOM 1230 O O . VAL A 1 155 ? -8.667 12.758 -1.473 1.00 90.25 155 VAL A O 1
ATOM 1233 N N . LEU A 1 156 ? -7.561 12.175 -3.351 1.00 89.06 156 LEU A N 1
ATOM 1234 C CA . LEU A 1 156 ? -6.252 11.996 -2.729 1.00 89.06 156 LEU A CA 1
ATOM 1235 C C . LEU A 1 156 ? -5.738 13.273 -2.066 1.00 89.06 156 LEU A C 1
ATOM 1237 O O . LEU A 1 156 ? -5.048 13.168 -1.068 1.00 89.06 156 LEU A O 1
ATOM 1241 N N . ASN A 1 157 ? -6.079 14.460 -2.562 1.00 88.75 157 ASN A N 1
ATOM 1242 C CA . ASN A 1 157 ? -5.647 15.730 -1.975 1.00 88.75 157 ASN A CA 1
ATOM 1243 C C . ASN A 1 157 ? -6.550 16.226 -0.834 1.00 88.75 157 ASN A C 1
ATOM 1245 O O . ASN A 1 157 ? -6.201 17.194 -0.155 1.00 88.75 157 ASN A O 1
ATOM 1249 N N . SER A 1 158 ? -7.685 15.572 -0.594 1.00 90.81 158 SER A N 1
ATOM 1250 C CA . SER A 1 158 ? -8.628 15.933 0.467 1.00 90.81 158 SER A CA 1
ATOM 1251 C C . SER A 1 158 ? -8.383 15.157 1.768 1.00 90.81 158 SER A C 1
ATOM 1253 O O . SER A 1 158 ? -7.548 14.253 1.836 1.00 90.81 158 SER A O 1
ATOM 1255 N N . ASP A 1 159 ? -9.133 15.485 2.822 1.00 89.44 159 ASP A N 1
ATOM 1256 C CA . ASP A 1 159 ? -9.022 14.803 4.119 1.00 89.44 159 ASP A CA 1
ATOM 1257 C C . ASP A 1 159 ? -9.436 13.332 4.070 1.00 89.44 159 ASP A C 1
ATOM 1259 O O . ASP A 1 159 ? -8.996 12.542 4.900 1.00 89.44 159 ASP A O 1
ATOM 1263 N N . VAL A 1 160 ? -10.203 12.924 3.057 1.00 92.12 160 VAL A N 1
ATOM 1264 C CA . VAL A 1 160 ? -10.609 11.524 2.879 1.00 92.12 160 VAL A CA 1
ATOM 1265 C C . VAL A 1 160 ? -9.435 10.611 2.500 1.00 92.12 160 VAL A C 1
ATOM 1267 O O . VAL A 1 160 ? -9.560 9.389 2.551 1.00 92.12 160 VAL A O 1
ATOM 1270 N N . ALA A 1 161 ? -8.284 11.177 2.129 1.00 91.94 161 ALA A N 1
ATOM 1271 C CA . ALA A 1 161 ? -7.042 10.437 1.926 1.00 91.94 161 ALA A CA 1
ATOM 1272 C C . ALA A 1 161 ? -6.319 10.104 3.241 1.00 91.94 161 ALA A C 1
ATOM 1274 O O . ALA A 1 161 ? -5.409 9.271 3.245 1.00 91.94 161 ALA A O 1
ATOM 1275 N N . ASN A 1 162 ? -6.715 10.747 4.343 1.00 91.00 162 ASN A N 1
ATOM 1276 C CA . ASN A 1 162 ? -6.151 10.564 5.671 1.00 91.00 162 ASN A CA 1
ATOM 1277 C C . ASN A 1 162 ? -7.001 9.576 6.476 1.00 91.00 162 ASN A C 1
ATOM 1279 O O . ASN A 1 162 ? -8.207 9.746 6.643 1.00 91.00 162 ASN A O 1
ATOM 1283 N N . LEU A 1 163 ? -6.368 8.544 7.027 1.00 91.19 163 LEU A N 1
ATOM 1284 C CA . LEU A 1 163 ? -7.059 7.537 7.820 1.00 91.19 163 LEU A CA 1
ATOM 1285 C C . LEU A 1 163 ? -7.689 8.124 9.092 1.00 91.19 163 LEU A C 1
ATOM 1287 O O . LEU A 1 163 ? -8.742 7.651 9.519 1.00 91.19 163 LEU A O 1
ATOM 1291 N N . SER A 1 164 ? -7.083 9.154 9.697 1.00 89.62 164 SER A N 1
ATOM 1292 C CA . SER A 1 164 ? -7.625 9.752 10.922 1.00 89.62 164 SER A CA 1
ATOM 1293 C C . SER A 1 164 ? -9.004 10.379 10.702 1.00 89.62 164 SER A C 1
ATOM 1295 O O . SER A 1 164 ? -9.841 10.309 11.599 1.00 89.62 164 SER A O 1
ATOM 1297 N N . TYR A 1 165 ? -9.282 10.909 9.504 1.00 91.19 165 TYR A N 1
ATOM 1298 C CA . TYR A 1 165 ? -10.606 11.409 9.123 1.00 91.19 165 TYR A CA 1
ATOM 1299 C C . TYR A 1 165 ? -11.671 10.311 9.254 1.00 91.19 165 TYR A C 1
ATOM 1301 O O . TYR A 1 165 ? -12.705 10.501 9.902 1.00 91.19 165 TYR A O 1
ATOM 1309 N N . TRP A 1 166 ? -11.388 9.130 8.701 1.00 93.44 166 TRP A N 1
ATOM 1310 C CA . TRP A 1 166 ? -12.303 7.992 8.746 1.00 93.44 166 TRP A CA 1
ATOM 1311 C C . TRP A 1 166 ? -12.452 7.426 10.155 1.00 93.44 166 TRP A C 1
ATOM 1313 O O . TRP A 1 166 ? -13.573 7.200 10.599 1.00 93.44 166 TRP A O 1
ATOM 1323 N N . ILE A 1 167 ? -11.353 7.266 10.896 1.00 91.75 167 ILE A N 1
ATOM 1324 C CA . ILE A 1 167 ? -11.412 6.772 12.278 1.00 91.75 167 ILE A CA 1
ATOM 1325 C C . ILE A 1 167 ? -12.232 7.722 13.158 1.00 91.75 167 ILE A C 1
ATOM 1327 O O . ILE A 1 167 ? -13.126 7.267 13.864 1.00 91.75 167 ILE A O 1
ATOM 1331 N N . ASN A 1 168 ? -11.995 9.034 13.084 1.00 90.12 168 ASN A N 1
ATOM 1332 C CA . ASN A 1 168 ? -12.760 10.013 13.862 1.00 90.12 168 ASN A CA 1
ATOM 1333 C C . ASN A 1 168 ? -14.252 9.990 13.506 1.00 90.12 168 ASN A C 1
ATOM 1335 O O . ASN A 1 168 ? -15.096 10.075 14.396 1.00 90.12 168 ASN A O 1
ATOM 1339 N N . THR A 1 169 ? -14.581 9.820 12.224 1.00 92.38 169 THR A N 1
ATOM 1340 C CA . THR A 1 169 ? -15.970 9.671 11.766 1.00 92.38 169 THR A CA 1
ATOM 1341 C C . THR A 1 169 ? -16.609 8.394 12.324 1.00 92.38 169 THR A C 1
ATOM 1343 O O . THR A 1 169 ? -17.728 8.437 12.828 1.00 92.38 169 THR A O 1
ATOM 1346 N N . ALA A 1 170 ? -15.888 7.270 12.309 1.00 91.69 170 ALA A N 1
ATOM 1347 C CA . ALA A 1 170 ? -16.356 6.007 12.875 1.00 91.69 170 ALA A CA 1
ATOM 1348 C C . ALA A 1 170 ? -16.613 6.117 14.388 1.00 91.69 170 ALA A C 1
ATOM 1350 O O . ALA A 1 170 ? -17.673 5.719 14.868 1.00 91.69 170 ALA A O 1
ATOM 1351 N N . LEU A 1 171 ? -15.680 6.714 15.136 1.00 89.56 171 LEU A N 1
ATOM 1352 C CA . LEU A 1 171 ? -15.823 6.936 16.578 1.00 89.56 171 LEU A CA 1
ATOM 1353 C C . LEU A 1 171 ? -17.015 7.850 16.896 1.00 89.56 171 LEU A C 1
ATOM 1355 O O . LEU A 1 171 ? -17.768 7.572 17.828 1.00 89.56 171 LEU A O 1
ATOM 1359 N N . ALA A 1 172 ? -17.229 8.906 16.103 1.00 90.19 172 ALA A N 1
ATOM 1360 C CA . ALA A 1 172 ? -18.384 9.794 16.250 1.00 90.19 172 ALA A CA 1
ATOM 1361 C C . ALA A 1 172 ? -19.725 9.076 16.004 1.00 90.19 172 ALA A C 1
ATOM 1363 O O . ALA A 1 172 ? -20.727 9.428 16.626 1.00 90.19 172 ALA A O 1
ATOM 1364 N N . ASN A 1 173 ? -19.732 8.042 15.158 1.00 90.00 173 ASN A N 1
ATOM 1365 C CA . ASN A 1 173 ? -20.888 7.173 14.919 1.00 90.00 173 ASN A CA 1
ATOM 1366 C C . ASN A 1 173 ? -21.053 6.065 15.980 1.00 90.00 173 ASN A C 1
ATOM 1368 O O . ASN A 1 173 ? -22.011 5.297 15.919 1.00 90.00 173 ASN A O 1
ATOM 1372 N N . GLY A 1 174 ? -20.154 5.984 16.966 1.00 87.75 174 GLY A N 1
ATOM 1373 C CA . GLY A 1 174 ? -20.198 4.990 18.041 1.00 87.75 174 GLY A CA 1
ATOM 1374 C C . GLY A 1 174 ? -19.507 3.662 17.716 1.00 87.75 174 GLY A C 1
ATOM 1375 O O . GLY A 1 174 ? -19.631 2.713 18.493 1.00 87.75 174 GLY A O 1
ATOM 1376 N N . SER A 1 175 ? -18.769 3.573 16.606 1.00 88.75 175 SER A N 1
ATOM 1377 C CA . SER A 1 175 ? -17.987 2.383 16.259 1.00 88.75 175 SER A CA 1
ATOM 1378 C C . SER A 1 175 ? -16.801 2.202 17.210 1.00 88.75 175 SER A C 1
ATOM 1380 O O . SER A 1 175 ? -16.124 3.159 17.580 1.00 88.75 175 SER A O 1
ATOM 1382 N N . SER A 1 176 ? -16.491 0.953 17.561 1.00 89.62 176 SER A N 1
ATOM 1383 C CA . SER A 1 176 ? -15.245 0.612 18.255 1.00 89.62 176 SER A CA 1
ATOM 1384 C C . SER A 1 176 ? -14.136 0.374 17.232 1.00 89.62 176 SER A C 1
ATOM 1386 O O . SER A 1 176 ? -14.277 -0.485 16.362 1.00 89.62 176 SER A O 1
ATOM 1388 N N . VAL A 1 177 ? -13.032 1.115 17.325 1.00 90.00 177 VAL A N 1
ATOM 1389 C CA . VAL A 1 177 ? -11.901 1.012 16.392 1.00 90.00 177 VAL A CA 1
ATOM 1390 C C . VAL A 1 177 ? -10.618 0.703 17.158 1.00 90.00 177 VAL A C 1
ATOM 1392 O O . VAL A 1 177 ? -10.373 1.251 18.227 1.00 90.00 177 VAL A O 1
ATOM 1395 N N . ARG A 1 178 ? -9.792 -0.178 16.592 1.00 91.00 178 ARG A N 1
ATOM 1396 C CA . ARG A 1 178 ? -8.458 -0.546 17.071 1.00 91.00 178 ARG A CA 1
ATOM 1397 C C . ARG A 1 178 ? -7.475 -0.368 15.920 1.00 91.00 178 ARG A C 1
ATOM 1399 O O . ARG A 1 178 ? -7.660 -0.970 14.868 1.00 91.00 178 ARG A O 1
ATOM 1406 N N . LEU A 1 179 ? -6.432 0.427 16.106 1.00 89.88 179 LEU A N 1
ATOM 1407 C CA . LEU A 1 179 ? -5.385 0.688 15.124 1.00 89.88 179 LEU A CA 1
ATOM 1408 C C . LEU A 1 179 ? -4.040 0.198 15.659 1.00 89.88 179 LEU A C 1
ATOM 1410 O O . LEU A 1 179 ? -3.545 0.690 16.667 1.00 89.88 179 LEU A O 1
ATOM 1414 N N . LEU A 1 180 ? -3.427 -0.734 14.939 1.00 88.88 180 LEU A N 1
ATOM 1415 C CA . LEU A 1 180 ? -2.082 -1.233 15.181 1.00 88.88 180 LEU A CA 1
ATOM 1416 C C . LEU A 1 180 ? -1.155 -0.773 14.055 1.00 88.88 180 LEU A C 1
ATOM 1418 O O . LEU A 1 180 ? -1.425 -1.039 12.887 1.00 88.88 180 LEU A O 1
ATOM 1422 N N . THR A 1 181 ? -0.040 -0.126 14.383 1.00 88.31 181 THR A N 1
ATOM 1423 C CA . THR A 1 181 ? 1.006 0.234 13.410 1.00 88.31 181 THR A CA 1
ATOM 1424 C C . THR A 1 181 ? 2.398 0.110 14.030 1.00 88.31 181 THR A C 1
ATOM 1426 O O . THR A 1 181 ? 2.538 -0.271 15.191 1.00 88.31 181 THR A O 1
ATOM 1429 N N . ALA A 1 182 ? 3.446 0.415 13.265 1.00 87.75 182 ALA A N 1
ATOM 1430 C CA . ALA A 1 182 ? 4.824 0.380 13.740 1.00 87.75 182 ALA A CA 1
ATOM 1431 C C . ALA A 1 182 ? 5.608 1.644 13.371 1.00 87.75 182 ALA A C 1
ATOM 1433 O O . ALA A 1 182 ? 5.366 2.283 12.341 1.00 87.75 182 ALA A O 1
ATOM 1434 N N . LYS A 1 183 ? 6.611 1.983 14.190 1.00 84.62 183 LYS A N 1
ATOM 1435 C CA . LYS A 1 183 ? 7.526 3.113 13.955 1.00 84.62 183 LYS A CA 1
ATOM 1436 C C . LYS A 1 183 ? 8.324 2.971 12.665 1.00 84.62 183 LYS A C 1
ATOM 1438 O O . LYS A 1 183 ? 8.532 3.966 11.980 1.00 84.62 183 LYS A O 1
ATOM 1443 N N . ASN A 1 184 ? 8.732 1.748 12.336 1.00 83.25 184 ASN A N 1
ATOM 1444 C CA . ASN A 1 184 ? 9.574 1.434 11.183 1.00 83.25 184 ASN A CA 1
ATOM 1445 C C . ASN A 1 184 ? 8.791 1.093 9.901 1.00 83.25 184 ASN A C 1
ATOM 1447 O O . ASN A 1 184 ? 9.365 0.518 8.976 1.00 83.25 184 ASN A O 1
ATOM 1451 N N . ASP A 1 185 ? 7.492 1.384 9.847 1.00 87.56 185 ASP A N 1
ATOM 1452 C CA . ASP A 1 185 ? 6.706 1.131 8.648 1.00 87.56 185 ASP A CA 1
ATOM 1453 C C . ASP A 1 185 ? 7.079 2.125 7.538 1.00 87.56 185 ASP A C 1
ATOM 1455 O O . ASP A 1 185 ? 6.796 3.317 7.661 1.00 87.56 185 ASP A O 1
ATOM 1459 N N . PHE A 1 186 ? 7.706 1.652 6.452 1.00 83.88 186 PHE A N 1
ATOM 1460 C CA . PHE A 1 186 ? 8.110 2.533 5.355 1.00 83.88 186 PHE A CA 1
ATOM 1461 C C . PHE A 1 186 ? 6.914 3.198 4.668 1.00 83.88 186 PHE A C 1
ATOM 1463 O O . PHE A 1 186 ? 7.086 4.257 4.090 1.00 83.88 186 PHE A O 1
ATOM 1470 N N . LEU A 1 187 ? 5.694 2.650 4.744 1.00 86.12 187 LEU A N 1
ATOM 1471 C CA . LEU A 1 187 ? 4.519 3.332 4.182 1.00 86.12 187 LEU A CA 1
ATOM 1472 C C . LEU A 1 187 ? 4.142 4.595 4.968 1.00 86.12 187 LEU A C 1
ATOM 1474 O O . LEU A 1 187 ? 3.410 5.446 4.462 1.00 86.12 187 LEU A O 1
ATOM 1478 N N . ASN A 1 188 ? 4.656 4.717 6.194 1.00 85.62 188 ASN A N 1
ATOM 1479 C CA . ASN A 1 188 ? 4.316 5.749 7.163 1.00 85.62 188 ASN A CA 1
ATOM 1480 C C . ASN A 1 188 ? 5.588 6.380 7.751 1.00 85.62 188 ASN A C 1
ATOM 1482 O O . ASN A 1 188 ? 5.822 6.291 8.963 1.00 85.62 188 ASN A O 1
ATOM 1486 N N . PRO A 1 189 ? 6.460 6.982 6.928 1.00 73.06 189 PRO A N 1
ATOM 1487 C CA . PRO A 1 189 ? 7.776 7.373 7.391 1.00 73.06 189 PRO A CA 1
ATOM 1488 C C . PRO A 1 189 ? 7.684 8.523 8.421 1.00 73.06 189 PRO A C 1
ATOM 1490 O O . PRO A 1 189 ? 6.755 9.343 8.373 1.00 73.06 189 PRO A O 1
ATOM 1493 N N . PRO A 1 190 ? 8.626 8.603 9.382 1.00 69.25 190 PRO A N 1
ATOM 1494 C CA . PRO A 1 190 ? 8.496 9.457 10.569 1.00 69.25 190 PRO A CA 1
ATOM 1495 C C . PRO A 1 190 ? 8.257 10.942 10.274 1.00 69.25 190 PRO A C 1
ATOM 1497 O O . PRO A 1 190 ? 7.511 11.600 10.995 1.00 69.25 190 PRO A O 1
ATOM 1500 N N . GLN A 1 191 ? 8.834 11.459 9.186 1.00 68.31 191 GLN A N 1
ATOM 1501 C CA . GLN A 1 191 ? 8.663 12.845 8.739 1.00 68.31 191 GLN A CA 1
ATOM 1502 C C . GLN A 1 191 ? 7.221 13.211 8.354 1.00 68.31 191 GLN A C 1
ATOM 1504 O O . GLN A 1 191 ? 6.903 14.394 8.232 1.00 68.31 191 GLN A O 1
ATOM 1509 N N . PHE A 1 192 ? 6.357 12.215 8.138 1.00 65.75 192 PHE A N 1
ATOM 1510 C CA . PHE A 1 192 ? 4.939 12.418 7.849 1.00 65.75 192 PHE A CA 1
ATOM 1511 C C . PHE A 1 192 ? 4.061 12.129 9.063 1.00 65.75 192 PHE A C 1
ATOM 1513 O O . PHE A 1 192 ? 3.016 12.750 9.199 1.00 65.75 192 PHE A O 1
ATOM 1520 N N . LYS A 1 193 ? 4.517 11.309 10.017 1.00 63.00 193 LYS A N 1
ATOM 1521 C CA . LYS A 1 193 ? 3.814 11.100 11.296 1.00 63.00 193 LYS A CA 1
ATOM 1522 C C . LYS A 1 193 ? 3.694 12.367 12.141 1.00 63.00 193 LYS A C 1
ATOM 1524 O O . LYS A 1 193 ? 2.745 12.487 12.897 1.00 63.00 193 LYS A O 1
ATOM 1529 N N . THR A 1 194 ? 4.620 13.315 11.998 1.00 56.41 194 THR A N 1
ATOM 1530 C CA . THR A 1 194 ? 4.542 14.639 12.643 1.00 56.41 194 THR A CA 1
ATOM 1531 C C . THR A 1 194 ? 3.585 15.607 11.945 1.00 56.41 194 THR A C 1
ATOM 1533 O O . THR A 1 194 ? 3.231 16.626 12.529 1.00 56.41 194 THR A O 1
ATOM 1536 N N . LYS A 1 195 ? 3.199 15.315 10.695 1.00 51.97 195 LYS A N 1
ATOM 1537 C CA . LYS A 1 195 ? 2.234 16.092 9.897 1.00 51.97 195 LYS A CA 1
ATOM 1538 C C . LYS A 1 195 ? 0.833 15.497 9.923 1.00 51.97 195 LYS A C 1
ATOM 1540 O O . LYS A 1 195 ? -0.133 16.188 9.626 1.00 51.97 195 LYS A O 1
ATOM 1545 N N . ILE A 1 196 ? 0.742 14.207 10.215 1.00 54.66 196 ILE A N 1
ATOM 1546 C CA . ILE A 1 196 ? -0.515 13.542 10.495 1.00 54.66 196 ILE A CA 1
ATOM 1547 C C . ILE A 1 196 ? -0.864 13.912 11.931 1.00 54.66 196 ILE A C 1
ATOM 1549 O O . ILE A 1 196 ? -0.063 13.698 12.839 1.00 54.66 196 ILE A O 1
ATOM 1553 N N . ASP A 1 197 ? -2.063 14.443 12.134 1.00 54.16 197 ASP A N 1
ATOM 1554 C CA . ASP A 1 197 ? -2.657 14.697 13.445 1.00 54.16 197 ASP A CA 1
ATOM 1555 C C . ASP A 1 197 ? -2.956 13.383 14.201 1.00 54.16 197 ASP A C 1
ATOM 1557 O O . ASP A 1 197 ? -4.062 13.132 14.677 1.00 54.16 197 ASP A O 1
ATOM 1561 N N . PHE A 1 198 ? -1.960 12.509 14.347 1.00 53.50 198 PHE A N 1
ATOM 1562 C CA . PHE A 1 198 ? -2.020 11.340 15.221 1.00 53.50 198 PHE A CA 1
ATOM 1563 C C . PHE A 1 198 ? -2.324 11.728 16.667 1.00 53.50 198 PHE A C 1
ATOM 1565 O O . PHE A 1 198 ? -2.863 10.925 17.419 1.00 53.50 198 PHE A O 1
ATOM 1572 N N . LEU A 1 199 ? -2.025 12.978 17.026 1.00 48.91 199 LEU A N 1
ATOM 1573 C CA . LEU A 1 199 ? -2.364 13.600 18.300 1.00 48.91 199 LEU A CA 1
ATOM 1574 C C . LEU A 1 199 ? -3.879 13.759 18.533 1.00 48.91 199 LEU A C 1
ATOM 1576 O O . LEU A 1 199 ? -4.262 14.064 19.659 1.00 48.91 199 LEU A O 1
ATOM 1580 N N . ILE A 1 200 ? -4.731 13.563 17.517 1.00 60.53 200 ILE A N 1
ATOM 1581 C CA . ILE A 1 200 ? -6.195 13.660 17.659 1.00 60.53 200 ILE A CA 1
ATOM 1582 C C . ILE A 1 200 ? -6.840 12.293 17.934 1.00 60.53 200 ILE A C 1
ATOM 1584 O O . ILE A 1 200 ? -7.950 12.244 18.461 1.00 60.53 200 ILE A O 1
ATOM 1588 N N . LEU A 1 201 ? -6.168 11.175 17.630 1.00 69.56 201 LEU A N 1
ATOM 1589 C CA . LEU A 1 201 ? -6.738 9.863 17.931 1.00 69.56 201 LEU A CA 1
ATOM 1590 C C . LEU A 1 201 ? -6.671 9.585 19.443 1.00 69.56 201 LEU A C 1
ATOM 1592 O O . LEU A 1 201 ? -5.610 9.766 20.049 1.00 69.56 201 LEU A O 1
ATOM 1596 N N . PRO A 1 202 ? -7.770 9.118 20.065 1.00 70.31 202 PRO A N 1
ATOM 1597 C CA . PRO A 1 202 ? -7.755 8.694 21.459 1.00 70.31 202 PRO A CA 1
ATOM 1598 C C . PRO A 1 202 ? -6.682 7.621 21.720 1.00 70.31 202 PRO A C 1
ATOM 1600 O O . PRO A 1 202 ? -6.479 6.719 20.903 1.00 70.31 202 PRO A O 1
ATOM 1603 N N . GLN A 1 203 ? -5.979 7.710 22.857 1.00 68.81 203 GLN A N 1
ATOM 1604 C CA . GLN A 1 203 ? -4.876 6.788 23.189 1.00 68.81 203 GLN A CA 1
ATOM 1605 C C . GLN A 1 203 ? -5.315 5.318 23.285 1.00 68.81 203 GLN A C 1
ATOM 1607 O O . GLN A 1 203 ? -4.500 4.424 23.096 1.00 68.81 203 GLN A O 1
ATOM 1612 N N . ASP A 1 204 ? -6.588 5.059 23.568 1.00 75.88 204 ASP A N 1
ATOM 1613 C CA . ASP A 1 204 ? -7.192 3.728 23.663 1.00 75.88 204 ASP A CA 1
ATOM 1614 C C . ASP A 1 204 ? -7.512 3.092 22.298 1.00 75.88 204 ASP A C 1
ATOM 1616 O O . ASP A 1 204 ? -7.729 1.884 22.220 1.00 75.88 204 ASP A O 1
ATOM 1620 N N . VAL A 1 205 ? -7.475 3.871 21.213 1.00 81.69 205 VAL A N 1
ATOM 1621 C CA . VAL A 1 205 ? -7.714 3.399 19.839 1.00 81.69 205 VAL A CA 1
ATOM 1622 C C . VAL A 1 205 ? -6.414 2.972 19.151 1.00 81.69 205 VAL A C 1
ATOM 1624 O O . VAL A 1 205 ? -6.453 2.224 18.177 1.00 81.69 205 VAL A O 1
ATOM 1627 N N . TYR A 1 206 ? -5.252 3.418 19.635 1.00 86.00 206 TYR A N 1
ATOM 1628 C CA . TYR A 1 206 ? -3.989 3.371 18.897 1.00 86.00 206 TYR A CA 1
ATOM 1629 C C . TYR A 1 206 ? -2.871 2.633 19.642 1.00 86.00 206 TYR A C 1
ATOM 1631 O O . TYR A 1 206 ? -2.500 2.993 20.756 1.00 86.00 206 TYR A O 1
ATOM 1639 N N . LEU A 1 207 ? -2.258 1.655 18.974 1.00 86.56 207 LEU A N 1
ATOM 1640 C CA . LEU A 1 207 ? -1.040 0.986 19.418 1.00 86.56 207 LEU A CA 1
ATOM 1641 C C . LEU A 1 207 ? 0.064 1.129 18.364 1.00 86.56 207 LEU A C 1
ATOM 1643 O O . LEU A 1 207 ? -0.049 0.628 17.243 1.00 86.56 207 LEU A O 1
ATOM 1647 N N . GLU A 1 208 ? 1.167 1.774 18.751 1.00 85.38 208 GLU A N 1
ATOM 1648 C CA . GLU A 1 208 ? 2.384 1.847 17.942 1.00 85.38 208 GLU A CA 1
ATOM 1649 C C . GLU A 1 208 ? 3.474 0.939 18.494 1.00 85.38 208 GLU A C 1
ATOM 1651 O O . GLU A 1 208 ? 3.974 1.130 19.603 1.00 85.38 208 GLU A O 1
ATOM 1656 N N . LEU A 1 209 ? 3.906 -0.013 17.680 1.00 86.00 209 LEU A N 1
ATOM 1657 C CA . LEU A 1 209 ? 5.025 -0.881 18.001 1.00 86.00 209 LEU A CA 1
ATOM 1658 C C . LEU A 1 209 ? 6.360 -0.246 17.595 1.00 86.00 209 LEU A C 1
ATOM 1660 O O . LEU A 1 209 ? 6.426 0.512 16.622 1.00 86.00 209 LEU A O 1
ATOM 1664 N N . PRO A 1 210 ? 7.469 -0.583 18.277 1.00 82.44 210 PRO A N 1
ATOM 1665 C CA . PRO A 1 210 ? 8.793 -0.133 17.858 1.00 82.44 210 PRO A CA 1
ATOM 1666 C C . PRO A 1 210 ? 9.180 -0.672 16.472 1.00 82.44 210 PRO A C 1
ATOM 1668 O O . PRO A 1 210 ? 9.894 0.005 15.732 1.00 82.44 210 PRO A O 1
ATOM 1671 N N . SER A 1 211 ? 8.701 -1.861 16.097 1.00 81.50 211 SER A N 1
ATOM 1672 C CA . SER A 1 211 ? 9.009 -2.500 14.818 1.00 81.50 211 SER A CA 1
ATOM 1673 C C . SER A 1 211 ? 7.871 -3.395 14.307 1.00 81.50 211 SER A C 1
ATOM 1675 O O . SER A 1 211 ? 6.954 -3.742 15.050 1.00 81.50 211 SER A O 1
ATOM 1677 N N . GLY A 1 212 ? 7.941 -3.761 13.022 1.00 75.31 212 GLY A N 1
ATOM 1678 C CA . GLY A 1 212 ? 7.076 -4.759 12.384 1.00 75.31 212 GLY A CA 1
ATOM 1679 C C . GLY A 1 212 ? 6.134 -4.243 11.286 1.00 75.31 212 GLY A C 1
ATOM 1680 O O . GLY A 1 212 ? 5.261 -4.995 10.872 1.00 75.31 212 GLY A O 1
ATOM 1681 N N . GLY A 1 213 ? 6.296 -3.010 10.796 1.00 72.00 213 GLY A N 1
ATOM 1682 C CA . GLY A 1 213 ? 5.465 -2.441 9.718 1.00 72.00 213 GLY A CA 1
ATOM 1683 C C . GLY A 1 213 ? 5.521 -3.189 8.371 1.00 72.00 213 GLY A C 1
ATOM 1684 O O . GLY A 1 213 ? 6.404 -4.024 8.177 1.00 72.00 213 GLY A O 1
ATOM 1685 N N . HIS A 1 214 ? 4.538 -2.917 7.491 1.00 70.19 214 HIS A N 1
ATOM 1686 C CA . HIS A 1 214 ? 4.309 -3.468 6.127 1.00 70.19 214 HIS A CA 1
ATOM 1687 C C . HIS A 1 214 ? 4.690 -4.940 5.802 1.00 70.19 214 HIS A C 1
ATOM 1689 O O . HIS A 1 214 ? 4.964 -5.262 4.653 1.00 70.19 214 HIS A O 1
ATOM 1695 N N . LEU A 1 215 ? 4.726 -5.958 6.647 1.00 69.12 215 LEU A N 1
ATOM 1696 C CA . LEU A 1 215 ? 4.093 -6.218 7.924 1.00 69.12 215 LEU A CA 1
ATOM 1697 C C . LEU A 1 215 ? 4.932 -7.293 8.627 1.00 69.12 215 LEU A C 1
ATOM 1699 O O . LEU A 1 215 ? 4.490 -8.410 8.890 1.00 69.12 215 LEU A O 1
ATOM 1703 N N . GLY A 1 216 ? 6.197 -6.971 8.890 1.00 66.56 216 GLY A N 1
ATOM 1704 C CA . GLY A 1 216 ? 7.164 -7.892 9.494 1.00 66.56 216 GLY A CA 1
ATOM 1705 C C . GLY A 1 216 ? 6.715 -8.503 10.827 1.00 66.56 216 GLY A C 1
ATOM 1706 O O . GLY A 1 216 ? 7.223 -9.556 11.204 1.00 66.56 216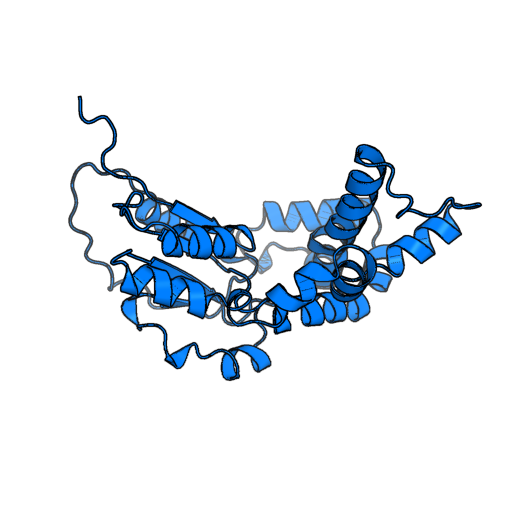 GLY A O 1
ATOM 1707 N N . PHE A 1 217 ? 5.734 -7.913 11.526 1.00 71.62 217 PHE A N 1
ATOM 1708 C CA . PHE A 1 217 ? 5.207 -8.518 12.747 1.00 71.62 217 PHE A CA 1
ATOM 1709 C C . PHE A 1 217 ? 4.349 -9.768 12.551 1.00 71.62 217 PHE A C 1
ATOM 1711 O O . PHE A 1 217 ? 4.116 -10.466 13.534 1.00 71.62 217 PHE A O 1
ATOM 1718 N N . LEU A 1 218 ? 3.927 -10.108 11.324 1.00 71.06 218 LEU A N 1
ATOM 1719 C CA . LEU A 1 218 ? 3.220 -11.372 11.056 1.00 71.06 218 LEU A CA 1
ATOM 1720 C C . LEU A 1 218 ? 4.022 -12.601 11.517 1.00 71.06 218 LEU A C 1
ATOM 1722 O O . LEU A 1 218 ? 3.427 -13.616 11.883 1.00 71.06 218 LEU A O 1
ATOM 1726 N N . ALA A 1 219 ? 5.353 -12.492 11.503 1.00 67.00 219 ALA A N 1
ATOM 1727 C CA . ALA A 1 219 ? 6.275 -13.537 11.927 1.00 67.00 219 ALA A CA 1
ATOM 1728 C C . ALA A 1 219 ? 6.420 -13.644 13.458 1.00 67.00 219 ALA A C 1
ATOM 1730 O O . ALA A 1 219 ? 6.915 -14.656 13.951 1.00 67.00 219 ALA A O 1
ATOM 1731 N N . PHE A 1 220 ? 5.987 -12.643 14.237 1.00 68.44 220 PHE A N 1
ATOM 1732 C CA . PHE A 1 220 ? 6.169 -12.680 15.686 1.00 68.44 220 PHE A CA 1
ATOM 1733 C C . PHE A 1 220 ? 5.131 -13.576 16.384 1.00 68.44 220 PHE A C 1
ATOM 1735 O O . PHE A 1 220 ? 3.932 -13.463 16.109 1.00 68.44 220 PHE A O 1
ATOM 1742 N N . PRO A 1 221 ? 5.543 -14.399 17.371 1.00 74.50 221 PRO A N 1
ATOM 1743 C CA . PRO A 1 221 ? 4.621 -15.234 18.144 1.00 74.50 221 PRO A CA 1
ATOM 1744 C C . PRO A 1 221 ? 3.485 -14.449 18.812 1.00 74.50 221 PRO A C 1
ATOM 1746 O O . PRO A 1 221 ? 2.328 -14.853 18.710 1.00 74.50 221 PRO A O 1
ATOM 1749 N N . TRP A 1 222 ? 3.783 -13.282 19.401 1.00 77.88 222 TRP A N 1
ATOM 1750 C CA . TRP A 1 222 ? 2.768 -12.431 20.035 1.00 77.88 222 TRP A CA 1
ATOM 1751 C C . TRP A 1 222 ? 1.690 -11.988 19.040 1.00 77.88 222 TRP A C 1
ATOM 1753 O O . TRP A 1 222 ? 0.535 -11.816 19.415 1.00 77.88 222 TRP A O 1
ATOM 1763 N N . TYR A 1 223 ? 2.029 -11.830 17.755 1.00 76.88 223 TYR A N 1
ATOM 1764 C CA . TYR A 1 223 ? 1.057 -11.412 16.752 1.00 76.88 223 TYR A CA 1
ATOM 1765 C C . TYR A 1 223 ? 0.060 -12.534 16.439 1.00 76.88 223 TYR A C 1
ATOM 1767 O O . TYR A 1 223 ? -1.101 -12.277 16.125 1.00 76.88 223 TYR A O 1
ATOM 1775 N N . LYS A 1 224 ? 0.471 -13.802 16.569 1.00 72.31 224 LYS A N 1
ATOM 1776 C CA . LYS A 1 224 ? -0.453 -14.941 16.497 1.00 72.31 224 LYS A CA 1
ATOM 1777 C C . LYS A 1 224 ? -1.479 -14.888 17.631 1.00 72.31 224 LYS A C 1
ATOM 1779 O O . LYS A 1 224 ? -2.659 -15.090 17.363 1.00 72.31 224 LYS A O 1
ATOM 1784 N N . GLU A 1 225 ? -1.046 -14.571 18.848 1.00 74.75 225 GLU A N 1
ATOM 1785 C CA . GLU A 1 225 ? -1.934 -14.388 20.004 1.00 74.75 225 GLU A CA 1
ATOM 1786 C C . GLU A 1 225 ? -2.828 -13.156 19.836 1.00 74.75 225 GLU A C 1
ATOM 1788 O O . GLU A 1 225 ? -4.038 -13.247 20.013 1.00 74.75 225 GLU A O 1
ATOM 1793 N N . PHE A 1 226 ? -2.266 -12.027 19.392 1.00 77.50 226 PHE A N 1
ATOM 1794 C CA . PHE A 1 226 ? -3.031 -10.828 19.054 1.00 77.50 226 PHE A CA 1
ATOM 1795 C C . PHE A 1 226 ? -4.126 -11.139 18.037 1.00 77.50 226 PHE A C 1
ATOM 1797 O O . PHE A 1 226 ? -5.260 -10.747 18.251 1.00 77.50 226 PHE A O 1
ATOM 1804 N N . ARG A 1 227 ? -3.824 -11.874 16.959 1.00 72.44 227 ARG A N 1
ATOM 1805 C CA . ARG A 1 227 ? -4.829 -12.290 15.971 1.00 72.44 227 ARG A CA 1
ATOM 1806 C C . ARG A 1 227 ? -5.911 -13.161 16.586 1.00 72.44 227 ARG A C 1
ATOM 1808 O O . ARG A 1 227 ? -7.075 -12.985 16.263 1.00 72.44 227 ARG A O 1
ATOM 1815 N N . GLN A 1 228 ? -5.539 -14.091 17.461 1.00 69.00 228 GLN A N 1
ATOM 1816 C CA . GLN A 1 228 ? -6.518 -14.916 18.161 1.00 69.00 228 GLN A CA 1
ATOM 1817 C C . GLN A 1 228 ? -7.429 -14.060 19.037 1.00 69.00 228 GLN A C 1
ATOM 1819 O O . GLN A 1 228 ? -8.626 -14.264 18.985 1.00 69.00 228 GLN A O 1
ATOM 1824 N N . LEU A 1 229 ? -6.897 -13.086 19.774 1.00 68.75 229 LEU A N 1
ATOM 1825 C CA . LEU A 1 229 ? -7.681 -12.195 20.634 1.00 68.75 229 LEU A CA 1
ATOM 1826 C C . LEU A 1 229 ? -8.515 -11.187 19.840 1.00 68.75 229 LEU A C 1
ATOM 1828 O O . LEU A 1 229 ? -9.678 -10.959 20.152 1.00 68.75 229 LEU A O 1
ATOM 1832 N N . ALA A 1 230 ? -7.924 -10.593 18.805 1.00 64.88 230 ALA A N 1
ATOM 1833 C CA . ALA A 1 230 ? -8.597 -9.672 17.910 1.00 64.88 230 ALA A CA 1
ATOM 1834 C C . ALA A 1 230 ? -9.731 -10.378 17.174 1.00 64.88 230 ALA A C 1
ATOM 1836 O O . ALA A 1 230 ? -10.759 -9.767 16.986 1.00 64.88 230 ALA A O 1
ATOM 1837 N N . TRP A 1 231 ? -9.579 -11.654 16.811 1.00 66.69 231 TRP A N 1
ATOM 1838 C CA . TRP A 1 231 ? -10.572 -12.409 16.040 1.00 66.69 231 TRP A CA 1
ATOM 1839 C C . TRP A 1 231 ? -11.333 -13.453 16.857 1.00 66.69 231 TRP A C 1
ATOM 1841 O O . TRP A 1 231 ? -11.957 -14.348 16.278 1.00 66.69 231 TRP A O 1
ATOM 1851 N N . GLN A 1 232 ? -11.272 -13.388 18.189 1.00 55.69 232 GLN A N 1
ATOM 1852 C CA . GLN A 1 232 ? -11.906 -14.382 19.046 1.00 55.69 232 GLN A CA 1
ATOM 1853 C C . GLN A 1 232 ? -13.425 -14.198 19.045 1.00 55.69 232 GLN A C 1
ATOM 1855 O O . GLN A 1 232 ? -14.007 -13.365 19.738 1.00 55.69 232 GLN A O 1
ATOM 1860 N N . VAL A 1 233 ? -14.052 -15.065 18.252 1.00 47.03 233 VAL A N 1
ATOM 1861 C CA . VAL A 1 233 ? -15.369 -15.644 18.498 1.00 47.03 233 VAL A CA 1
ATOM 1862 C C . VAL A 1 233 ? -15.420 -16.108 19.959 1.00 47.03 233 VAL A C 1
ATOM 1864 O O . VAL A 1 233 ? -14.572 -16.873 20.414 1.00 47.03 233 VAL A O 1
ATOM 1867 N N . THR A 1 234 ? -16.389 -15.571 20.691 1.00 42.47 234 THR A N 1
ATOM 1868 C CA . THR A 1 234 ? -16.725 -15.879 22.085 1.00 42.47 234 THR A CA 1
ATOM 1869 C C . THR A 1 234 ? -17.033 -17.350 22.281 1.00 42.47 234 THR A C 1
ATOM 1871 O O . THR A 1 234 ? -17.822 -17.876 21.514 1.00 42.47 234 THR A O 1
ATOM 1874 N N . GLU A 1 235 ? -16.515 -17.933 23.361 1.00 33.72 235 GLU A N 1
ATOM 1875 C CA . GLU A 1 235 ? -17.315 -18.543 24.433 1.00 33.72 235 GLU A CA 1
ATOM 1876 C C . GLU A 1 235 ? -16.522 -18.299 25.742 1.00 33.72 235 GLU A C 1
ATOM 1878 O O . GLU A 1 235 ? -15.455 -18.863 25.949 1.00 33.72 235 GLU A O 1
ATOM 1883 N N . ASP A 1 236 ? -16.986 -17.361 26.574 1.00 43.94 236 ASP A N 1
ATOM 1884 C CA . ASP A 1 236 ? -16.539 -17.101 27.958 1.00 43.94 236 ASP A CA 1
ATOM 1885 C C . ASP A 1 236 ? -15.072 -16.684 28.250 1.00 43.94 236 ASP A C 1
ATOM 1887 O O . ASP A 1 236 ? -14.256 -17.485 28.710 1.00 43.94 236 ASP A O 1
ATOM 1891 N N . SER A 1 237 ? -14.745 -15.379 28.197 1.00 33.00 237 SER A N 1
ATOM 1892 C CA . SER A 1 237 ? -13.804 -14.807 29.192 1.00 33.00 237 SER A CA 1
ATOM 1893 C C . SER A 1 237 ? -13.695 -13.274 29.228 1.00 33.00 237 SER A C 1
ATOM 1895 O O . SER A 1 237 ? -13.675 -12.631 28.179 1.00 33.00 237 SER A O 1
ATOM 1897 N N . PRO A 1 238 ? -13.535 -12.668 30.426 1.00 36.19 238 PRO A N 1
ATOM 1898 C CA . PRO A 1 238 ? -13.289 -11.242 30.602 1.00 36.19 238 PRO A CA 1
ATOM 1899 C C . PRO A 1 238 ? -11.805 -10.925 30.364 1.00 36.19 238 PRO A C 1
ATOM 1901 O O . PRO A 1 238 ? -10.927 -11.348 31.119 1.00 36.19 238 PRO A O 1
ATOM 1904 N N . VAL A 1 239 ? -11.505 -10.158 29.318 1.00 36.62 239 VAL A N 1
ATOM 1905 C CA . VAL A 1 239 ? -10.128 -9.797 28.959 1.00 36.62 239 VAL A CA 1
ATOM 1906 C C . VAL A 1 239 ? -9.597 -8.708 29.899 1.00 36.62 239 VAL A C 1
ATOM 1908 O O . VAL A 1 239 ? -9.954 -7.537 29.794 1.00 36.62 239 VAL A O 1
ATOM 1911 N N . LYS A 1 240 ? -8.680 -9.090 30.798 1.00 34.84 240 LYS A N 1
ATOM 1912 C CA . LYS A 1 240 ? -7.660 -8.184 31.347 1.00 34.84 240 LYS A CA 1
ATOM 1913 C C . LYS A 1 240 ? -6.498 -8.124 30.358 1.00 34.84 240 LYS A C 1
ATOM 1915 O O . LYS A 1 240 ? -5.618 -8.979 30.382 1.00 34.84 240 LYS A O 1
ATOM 1920 N N . MET A 1 241 ? -6.480 -7.109 29.506 1.00 37.28 241 MET A N 1
ATOM 1921 C CA . MET A 1 241 ? -5.291 -6.746 28.738 1.00 37.28 241 MET A CA 1
ATOM 1922 C C . MET A 1 241 ? -4.562 -5.641 29.509 1.00 37.28 241 MET A C 1
ATOM 1924 O O . MET A 1 241 ? -5.197 -4.629 29.784 1.00 37.28 241 MET A O 1
ATOM 1928 N N . LEU A 1 242 ? -3.288 -5.873 29.877 1.00 36.22 242 LEU A N 1
ATOM 1929 C CA . LEU A 1 242 ? -2.221 -4.908 30.263 1.00 36.22 242 LEU A CA 1
ATOM 1930 C C . LEU A 1 242 ? -1.318 -5.408 31.416 1.00 36.22 242 LEU A C 1
ATOM 1932 O O . LEU A 1 242 ? -1.175 -4.737 32.434 1.00 36.22 242 LEU A O 1
ATOM 1936 N N . ALA A 1 243 ? -0.659 -6.566 31.280 1.00 31.83 243 ALA A N 1
ATOM 1937 C CA . ALA A 1 243 ? 0.396 -6.925 32.248 1.00 31.83 243 ALA A CA 1
ATOM 1938 C C . ALA A 1 243 ? 1.645 -7.624 31.691 1.00 31.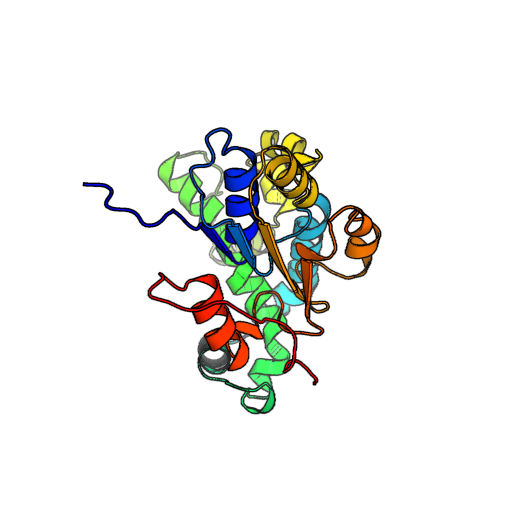83 243 ALA A C 1
ATOM 1940 O O . ALA A 1 243 ? 2.639 -7.696 32.410 1.00 31.83 243 ALA A O 1
ATOM 1941 N N . HIS A 1 244 ? 1.661 -8.116 30.448 1.00 29.08 244 HIS A N 1
ATOM 1942 C CA . HIS A 1 244 ? 2.780 -8.956 29.980 1.00 29.08 244 HIS A CA 1
ATOM 1943 C C . HIS A 1 244 ? 3.447 -8.516 28.678 1.00 29.08 244 HIS A C 1
ATOM 1945 O O . HIS A 1 244 ? 4.244 -9.259 28.121 1.00 29.08 244 HIS A O 1
ATOM 1951 N N . LEU A 1 245 ? 3.214 -7.281 28.237 1.00 31.39 245 LEU A N 1
ATOM 1952 C CA . LEU A 1 245 ? 4.033 -6.668 27.194 1.00 31.39 245 LEU A CA 1
ATOM 1953 C C . LEU A 1 245 ? 5.053 -5.740 27.856 1.00 31.39 245 LEU A C 1
ATOM 1955 O O . LEU A 1 245 ? 4.846 -4.534 27.941 1.00 31.39 245 LEU A O 1
ATOM 1959 N N . ASN A 1 246 ? 6.133 -6.328 28.367 1.00 28.00 246 ASN A N 1
ATOM 1960 C CA . ASN A 1 246 ? 7.393 -5.618 28.556 1.00 28.00 246 ASN A CA 1
ATOM 1961 C C . ASN A 1 246 ? 8.477 -6.352 27.744 1.00 28.00 246 ASN A C 1
ATOM 1963 O O . ASN A 1 246 ? 8.382 -7.573 27.618 1.00 28.00 246 ASN A O 1
ATOM 1967 N N . PRO A 1 247 ? 9.411 -5.593 27.145 1.00 39.19 247 PRO A N 1
ATOM 1968 C CA . PRO A 1 247 ? 10.247 -5.986 26.007 1.00 39.19 247 PRO A CA 1
ATOM 1969 C C . PRO A 1 247 ? 11.192 -7.161 26.264 1.00 39.19 247 PRO A C 1
ATOM 1971 O O . PRO A 1 247 ? 11.638 -7.329 27.422 1.00 39.19 247 PRO A O 1
#